Protein AF-A0A0A0DI11-F1 (afdb_monomer)

Secondary structure (DSSP, 8-state):
---------PPPGGGSSHHHHHHHH------S-----SSHHHHHHHHHHHHTT----SHHHHHHHHHHHHHHHHHHHHHHHHHHHHHHHHHT-HHHHHHHHHHHHHHHHHHHHHHHHTTTTS-HHHHHHHHHHHHHHHHHHHHHHHHHHHHHHHHHSS--THHHHHH-HHHHHHHHHHHHHHHHHHHHHHHS--TTHHHHHHHHHHHHHHHHHHHHHHHHHHH-GGGSTTHHHHHHHHHHHHHHHHHHHHHHHHHHHHHHTHHHHHHHHHHHHHHHH----

Organism: NCBI:txid176090

Foldseek 3Di:
DDDDDDDDDDDDDPVPVVVVVCVVDDDDDDDDDDDDPDDPVVLVVQLVVVVVPDPDDPDVVVVLVVLVVVLVVLVVVLVVLLVVLVVCVVVVVLPVNLVSLVVSLVSLVVSLVSLVVCVVPGDVVSSVVSVVVSVVSNVVSVVSNVVSVVVVCVVVLPPVVVQCCVQPVVCPVLVVLLVVLLVLLLVLLVPDPDPCSVVSNVVSVVLVVVLSVLVVVLSVCSVPVPVDPPSVVSNVVSVVVSNVSSVVSVVSSVVSVVVVCPVVVVVVVVVVVVVVPDPDD

Mean predicted aligned error: 18.96 Å

Solvent-accessible surface area (backbone atoms only — not comparable to full-atom values): 16567 Å² total; per-residue (Å²): 141,88,88,81,86,88,83,88,86,86,81,77,83,76,74,69,57,66,61,58,59,51,75,72,70,68,77,84,88,82,76,100,77,85,88,81,95,82,65,68,77,56,52,64,51,52,56,56,59,57,58,77,74,62,86,76,72,78,67,78,47,50,62,50,50,53,51,51,54,48,51,51,50,52,50,58,50,48,52,56,50,51,57,51,40,54,47,24,61,74,72,66,37,63,67,68,25,51,60,50,48,69,58,44,56,60,50,47,51,50,52,50,53,53,47,58,74,35,52,90,78,46,57,69,71,56,49,52,50,52,54,51,50,44,54,52,52,51,52,54,49,53,54,49,51,50,49,53,49,49,53,49,47,54,60,68,67,41,61,64,68,74,52,44,63,69,68,39,55,90,45,46,64,55,57,51,48,41,53,53,46,51,54,50,41,54,50,49,48,71,69,46,90,64,93,52,41,71,58,54,50,52,53,53,50,54,53,50,54,56,49,48,55,43,52,53,52,39,52,56,40,60,76,43,44,87,83,42,85,63,36,68,62,52,42,54,51,38,51,52,51,52,56,48,48,39,55,51,45,56,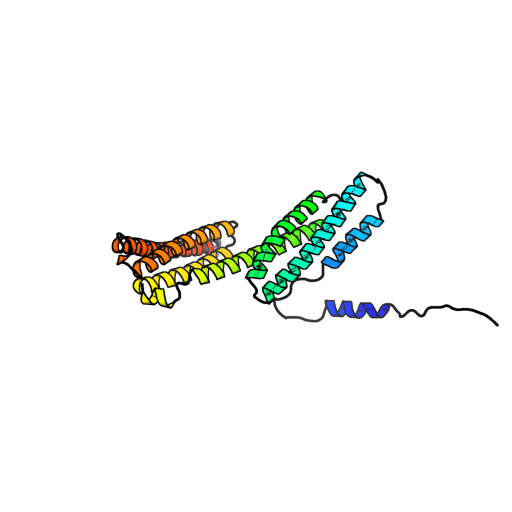49,50,44,48,51,53,53,54,61,69,43,50,63,55,57,51,48,52,52,51,54,55,47,54,60,67,72,54,71,84,127

Structure (mmCIF, N/CA/C/O backbone):
data_AF-A0A0A0DI11-F1
#
_entry.id   AF-A0A0A0DI11-F1
#
loop_
_atom_site.group_PDB
_atom_site.id
_atom_site.type_symbol
_atom_site.label_atom_id
_atom_site.label_alt_id
_atom_site.label_comp_id
_atom_site.label_asym_id
_atom_site.label_entity_id
_atom_site.label_seq_id
_atom_site.pdbx_PDB_ins_code
_atom_site.Cartn_x
_atom_site.Cartn_y
_atom_site.Cartn_z
_atom_site.occupancy
_atom_site.B_iso_or_equiv
_atom_site.auth_seq_id
_atom_site.auth_comp_id
_atom_site.auth_asym_id
_atom_site.auth_atom_id
_atom_site.pdbx_PDB_model_num
ATOM 1 N N . MET A 1 1 ? 28.365 -42.606 -68.652 1.00 36.22 1 MET A N 1
ATOM 2 C CA . MET A 1 1 ? 28.450 -41.158 -68.950 1.00 36.22 1 MET A CA 1
ATOM 3 C C . MET A 1 1 ? 28.094 -40.392 -67.685 1.00 36.22 1 MET A C 1
ATOM 5 O O . MET A 1 1 ? 27.115 -40.744 -67.050 1.00 36.22 1 MET A O 1
ATOM 9 N N . SER A 1 2 ? 28.928 -39.430 -67.293 1.00 41.41 2 SER A N 1
ATOM 10 C CA . SER A 1 2 ? 28.811 -38.607 -66.078 1.00 41.41 2 SER A CA 1
ATOM 11 C C . SER A 1 2 ? 28.376 -37.182 -66.453 1.00 41.41 2 SER A C 1
ATOM 13 O O . SER A 1 2 ? 28.843 -36.709 -67.493 1.00 41.41 2 SER A O 1
ATOM 15 N N . ARG A 1 3 ? 27.510 -36.541 -65.641 1.00 35.31 3 ARG A N 1
ATOM 16 C CA . ARG A 1 3 ? 27.150 -35.091 -65.542 1.00 35.31 3 ARG A CA 1
ATOM 17 C C . ARG A 1 3 ? 25.741 -34.968 -64.933 1.00 35.31 3 ARG A C 1
ATOM 19 O O . ARG A 1 3 ? 24.881 -35.718 -65.363 1.00 35.31 3 ARG A O 1
ATOM 26 N N . ARG A 1 4 ? 25.361 -34.034 -64.058 1.00 34.06 4 ARG A N 1
ATOM 27 C CA . ARG A 1 4 ? 25.966 -33.066 -63.114 1.00 34.06 4 ARG A CA 1
ATOM 28 C C . ARG A 1 4 ? 24.749 -32.576 -62.290 1.00 34.06 4 ARG A C 1
ATOM 30 O O . ARG A 1 4 ? 23.673 -32.464 -62.868 1.00 34.06 4 ARG A O 1
ATOM 37 N N . ASN A 1 5 ? 24.911 -32.316 -60.997 1.00 39.69 5 ASN A N 1
ATOM 38 C CA . ASN A 1 5 ? 23.875 -31.735 -60.131 1.00 39.69 5 ASN A CA 1
ATOM 39 C C . ASN A 1 5 ? 23.692 -30.216 -60.356 1.00 39.69 5 ASN A C 1
ATOM 41 O O . ASN A 1 5 ? 24.550 -29.600 -60.992 1.00 39.69 5 ASN A O 1
ATOM 45 N N . ASP A 1 6 ? 22.627 -29.696 -59.724 1.00 37.03 6 ASP A N 1
ATOM 46 C CA . ASP A 1 6 ? 22.126 -28.315 -59.554 1.00 37.03 6 ASP A CA 1
ATOM 47 C C . ASP A 1 6 ? 21.179 -27.780 -60.640 1.00 37.03 6 ASP A C 1
ATOM 49 O O . ASP A 1 6 ? 21.563 -27.621 -61.793 1.00 37.03 6 ASP A O 1
ATOM 53 N N . ASP A 1 7 ? 19.927 -27.469 -60.271 1.00 35.25 7 ASP A N 1
ATOM 54 C CA . ASP A 1 7 ? 19.612 -26.142 -59.721 1.00 35.25 7 ASP A CA 1
ATOM 55 C C . ASP A 1 7 ? 18.197 -26.052 -59.092 1.00 35.25 7 ASP A C 1
ATOM 57 O O . ASP A 1 7 ? 17.281 -26.817 -59.395 1.00 35.25 7 ASP A O 1
ATOM 61 N N . SER A 1 8 ? 18.103 -25.090 -58.181 1.00 39.78 8 SER A N 1
ATOM 62 C CA . SER A 1 8 ? 16.991 -24.491 -57.436 1.00 39.78 8 SER A CA 1
ATOM 63 C C . SER A 1 8 ? 15.584 -24.448 -58.065 1.00 39.78 8 SER A C 1
ATOM 65 O O . SER A 1 8 ? 15.402 -24.201 -59.253 1.00 39.78 8 SER A O 1
ATOM 67 N N . ASN A 1 9 ? 14.551 -24.533 -57.209 1.00 37.81 9 ASN A N 1
ATOM 68 C CA . ASN A 1 9 ? 13.241 -23.958 -57.524 1.00 37.81 9 ASN A CA 1
ATOM 69 C C . ASN A 1 9 ? 12.701 -23.135 -56.343 1.00 37.81 9 ASN A C 1
ATOM 71 O O . ASN A 1 9 ? 12.373 -23.659 -55.278 1.00 37.81 9 ASN A O 1
ATOM 75 N N . GLN A 1 10 ? 12.688 -21.822 -56.562 1.00 41.91 10 GLN A N 1
ATOM 76 C CA . GLN A 1 10 ? 12.229 -20.758 -55.676 1.00 41.91 10 GLN A CA 1
ATOM 77 C C . GLN A 1 10 ? 10.696 -20.670 -55.706 1.00 41.91 10 GLN A C 1
ATOM 79 O O . GLN A 1 10 ? 10.084 -20.710 -56.771 1.00 41.91 10 GLN A O 1
ATOM 84 N N . GLN A 1 11 ? 10.074 -20.507 -54.539 1.00 41.59 11 GLN A N 1
ATOM 85 C CA . GLN A 1 11 ? 8.650 -20.180 -54.410 1.00 41.59 11 GLN A CA 1
ATOM 86 C C . GLN A 1 11 ? 8.478 -18.643 -54.365 1.00 41.59 11 GLN A C 1
ATOM 88 O O . GLN A 1 11 ? 9.340 -17.967 -53.803 1.00 41.59 11 GLN A O 1
ATOM 93 N N . PRO A 1 12 ? 7.420 -18.059 -54.966 1.00 39.84 12 PRO A N 1
ATOM 94 C CA . PRO A 1 12 ? 7.406 -16.643 -55.326 1.00 39.84 12 PRO A CA 1
ATOM 95 C C . PRO A 1 12 ? 6.881 -15.726 -54.199 1.00 39.84 12 PRO A C 1
ATOM 97 O O . PRO A 1 12 ? 5.796 -15.916 -53.655 1.00 39.84 12 PRO A O 1
ATOM 100 N N . GLU A 1 13 ? 7.654 -14.678 -53.909 1.00 45.34 13 GLU A N 1
ATOM 101 C CA . GLU A 1 13 ? 7.573 -13.726 -52.778 1.00 45.34 13 GLU A CA 1
ATOM 102 C C . GLU A 1 13 ? 6.318 -12.822 -52.693 1.00 45.34 13 GLU A C 1
ATOM 104 O O . GLU A 1 13 ? 6.215 -11.977 -51.804 1.00 45.34 13 GLU A O 1
ATOM 109 N N . TRP A 1 14 ? 5.323 -12.962 -53.571 1.00 41.50 14 TRP A N 1
ATOM 110 C CA . TRP A 1 14 ? 4.183 -12.027 -53.602 1.00 41.50 14 TRP A CA 1
ATOM 111 C C . TRP A 1 14 ? 2.990 -12.441 -52.719 1.00 41.50 14 TRP A C 1
ATOM 113 O O . TRP A 1 14 ? 2.087 -11.636 -52.500 1.00 41.50 14 TRP A O 1
ATOM 123 N N . PHE A 1 15 ? 3.003 -13.646 -52.136 1.00 32.75 15 PHE A N 1
ATOM 124 C CA . PHE A 1 15 ? 1.950 -14.121 -51.220 1.00 32.75 15 PHE A CA 1
ATOM 125 C C . PHE A 1 15 ? 2.093 -13.629 -49.761 1.00 32.75 15 PHE A C 1
ATOM 127 O O . PHE A 1 15 ? 1.177 -13.821 -48.964 1.00 32.75 15 PHE A O 1
ATOM 134 N N . SER A 1 16 ? 3.197 -12.961 -49.395 1.00 44.06 16 SER A N 1
ATOM 135 C CA . SER A 1 16 ? 3.461 -12.535 -48.003 1.00 44.06 16 SER A CA 1
ATOM 136 C C . SER A 1 16 ? 2.831 -11.181 -47.622 1.00 44.06 16 SER A C 1
ATOM 138 O O . SER A 1 16 ? 2.669 -10.864 -46.446 1.00 44.06 16 SER A O 1
ATOM 140 N N . TRP A 1 17 ? 2.406 -10.375 -48.600 1.00 38.94 17 TRP A N 1
ATOM 141 C CA . TRP A 1 17 ? 1.879 -9.026 -48.335 1.00 38.94 17 TRP A CA 1
ATOM 142 C C . TRP A 1 17 ? 0.373 -8.985 -48.038 1.00 38.94 17 TRP A C 1
ATOM 144 O O . TRP A 1 17 ? -0.094 -8.060 -47.372 1.00 38.94 17 TRP A O 1
ATOM 154 N N . PHE A 1 18 ? -0.392 -9.999 -48.458 1.00 35.59 18 PHE A N 1
ATOM 155 C CA . PHE A 1 18 ? -1.849 -10.023 -48.266 1.00 35.59 18 PHE A CA 1
ATOM 156 C C . PHE A 1 18 ? -2.278 -10.201 -46.795 1.00 35.59 18 PHE A C 1
ATOM 158 O O . PHE A 1 18 ? -3.351 -9.735 -46.419 1.00 35.59 18 PHE A O 1
ATOM 165 N N . TRP A 1 19 ? -1.427 -10.772 -45.931 1.00 38.78 19 TRP A N 1
ATOM 166 C CA . TRP A 1 19 ? -1.698 -10.865 -44.486 1.00 38.78 19 TRP A CA 1
ATOM 167 C C . TRP A 1 19 ? -1.408 -9.569 -43.717 1.00 38.78 19 TRP A C 1
ATOM 169 O O . TRP A 1 19 ? -2.018 -9.324 -42.677 1.00 38.78 19 TRP A O 1
ATOM 179 N N . ILE A 1 20 ? -0.535 -8.703 -44.241 1.00 45.12 20 ILE A N 1
ATOM 180 C CA . ILE A 1 20 ? -0.184 -7.428 -43.596 1.00 45.12 20 ILE A CA 1
ATOM 181 C C . ILE A 1 20 ? -1.335 -6.421 -43.734 1.00 45.12 20 ILE A C 1
ATOM 183 O O . ILE A 1 20 ? -1.598 -5.659 -42.811 1.00 45.12 20 ILE A O 1
ATOM 187 N N . LEU A 1 21 ? -2.088 -6.464 -44.839 1.00 35.44 21 LEU A N 1
ATOM 188 C CA . LEU A 1 21 ? -3.245 -5.585 -45.049 1.00 35.44 21 LEU A CA 1
ATOM 189 C C . LEU A 1 21 ? -4.494 -6.025 -44.262 1.00 35.44 21 LEU A C 1
ATOM 191 O O . LEU A 1 21 ? -5.279 -5.173 -43.851 1.00 35.44 21 LEU A O 1
ATOM 195 N N . ILE A 1 22 ? -4.640 -7.322 -43.960 1.00 41.38 22 ILE A N 1
ATOM 196 C CA . ILE A 1 22 ? -5.714 -7.832 -43.085 1.00 41.38 22 ILE A CA 1
ATOM 197 C C . ILE A 1 22 ? -5.457 -7.465 -41.613 1.00 41.38 22 ILE A C 1
ATOM 199 O O . ILE A 1 22 ? -6.404 -7.164 -40.889 1.00 41.38 22 ILE A O 1
ATOM 203 N N . PHE A 1 23 ? -4.193 -7.373 -41.181 1.00 43.03 23 PHE A N 1
ATOM 204 C CA . PHE A 1 23 ? -3.849 -6.929 -39.821 1.00 43.03 23 PHE A CA 1
ATOM 205 C C . PHE A 1 23 ? -4.014 -5.410 -39.606 1.00 43.03 23 PHE A C 1
ATOM 207 O O . PHE A 1 23 ? -3.991 -4.943 -38.471 1.00 43.03 23 PHE A O 1
ATOM 214 N N . VAL A 1 24 ? -4.195 -4.635 -40.684 1.00 44.28 24 VAL A N 1
ATOM 215 C CA . VAL A 1 24 ? -4.330 -3.168 -40.632 1.00 44.28 24 VAL A CA 1
ATOM 216 C C . VAL A 1 24 ? -5.795 -2.699 -40.690 1.00 44.28 24 VAL A C 1
ATOM 218 O O . VAL A 1 24 ? -6.054 -1.555 -40.330 1.00 44.28 24 VAL A O 1
ATOM 221 N N . PHE A 1 25 ? -6.775 -3.543 -41.059 1.00 38.88 25 PHE A N 1
ATOM 222 C CA . PHE A 1 25 ? -8.178 -3.090 -41.198 1.00 38.88 25 PHE A CA 1
ATOM 223 C C . PHE A 1 25 ? -9.293 -4.052 -40.721 1.00 38.88 25 PHE A C 1
ATOM 225 O O . PHE A 1 25 ? -10.471 -3.777 -40.946 1.00 38.88 25 PHE A O 1
ATOM 232 N N . GLY A 1 26 ? -8.978 -5.155 -40.034 1.00 29.28 26 GLY A N 1
ATOM 233 C CA . GLY A 1 26 ? -9.984 -6.083 -39.494 1.00 29.28 26 GLY A CA 1
ATOM 234 C C . GLY A 1 26 ? -10.394 -5.804 -38.042 1.00 29.28 26 GLY A C 1
ATOM 235 O O . GLY A 1 26 ? -9.766 -6.346 -37.144 1.00 29.28 26 GLY A O 1
ATOM 236 N N . SER A 1 27 ? -11.477 -5.032 -37.849 1.00 37.97 27 SER A N 1
ATOM 237 C CA . SER A 1 27 ? -12.382 -4.963 -36.667 1.00 37.97 27 SER A CA 1
ATOM 238 C C . SER A 1 27 ? -11.749 -4.692 -35.283 1.00 37.97 27 SER A C 1
ATOM 240 O O . SER A 1 27 ? -10.951 -5.466 -34.782 1.00 37.97 27 SER A O 1
ATOM 242 N N . GLY A 1 28 ? -12.081 -3.630 -34.547 1.00 39.06 28 GLY A N 1
ATOM 243 C CA . GLY A 1 28 ? -13.443 -3.190 -34.244 1.00 39.06 28 GLY A CA 1
ATOM 244 C C . GLY A 1 28 ? -13.942 -3.863 -32.958 1.00 39.06 28 GLY A C 1
ATOM 245 O O . GLY A 1 28 ? -14.578 -4.902 -33.035 1.00 39.06 28 GLY A O 1
ATOM 246 N N . ILE A 1 29 ? -13.661 -3.229 -31.810 1.00 45.56 29 ILE A N 1
ATOM 247 C CA . ILE A 1 29 ? -14.275 -3.442 -30.480 1.00 45.56 29 ILE A CA 1
ATOM 248 C C . ILE A 1 29 ? -14.053 -4.830 -29.841 1.00 45.56 29 ILE A C 1
ATOM 250 O O . ILE A 1 29 ? -14.925 -5.679 -29.946 1.00 45.56 29 ILE A O 1
ATOM 254 N N . VAL A 1 30 ? -12.966 -4.996 -29.064 1.00 32.06 30 VAL A N 1
ATOM 255 C CA . VAL A 1 30 ? -12.951 -5.710 -27.760 1.00 32.06 30 VAL A CA 1
ATOM 256 C C . VAL A 1 30 ? -11.823 -5.147 -26.863 1.00 32.06 30 VAL A C 1
ATOM 258 O O . VAL A 1 30 ? -10.641 -5.333 -27.124 1.00 32.06 30 VAL A O 1
ATOM 261 N N . ALA A 1 31 ? -12.244 -4.407 -25.836 1.00 30.6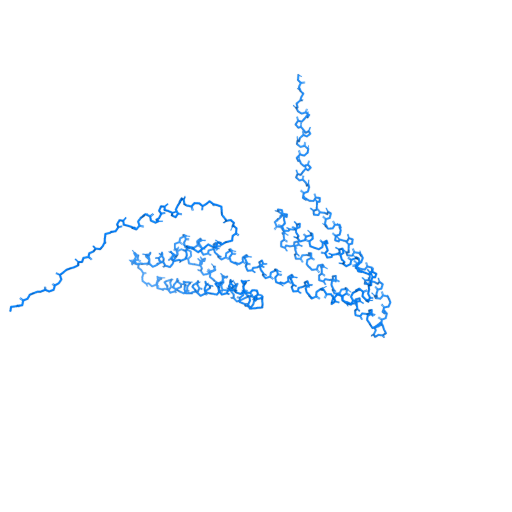7 31 ALA A N 1
ATOM 262 C CA . ALA A 1 31 ? -11.755 -4.322 -24.453 1.00 30.67 31 ALA A CA 1
ATOM 263 C C . ALA A 1 31 ? -10.267 -4.590 -24.071 1.00 30.67 31 ALA A C 1
ATOM 265 O O . ALA A 1 31 ? -9.793 -5.720 -24.034 1.00 30.67 31 ALA A O 1
ATOM 266 N N . SER A 1 32 ? -9.597 -3.517 -23.625 1.00 41.25 32 SER A N 1
ATOM 267 C CA . SER A 1 32 ? -8.968 -3.320 -22.291 1.00 41.25 32 SER A CA 1
ATOM 268 C C . SER A 1 32 ? -7.972 -4.308 -21.653 1.00 41.25 32 SER A C 1
ATOM 270 O O . SER A 1 32 ? -7.503 -4.005 -20.561 1.00 41.25 32 SER A O 1
ATOM 272 N N . TYR A 1 33 ? -7.565 -5.418 -22.260 1.00 41.41 33 TYR A N 1
ATOM 273 C CA . TYR A 1 33 ? -6.574 -6.309 -21.636 1.00 41.41 33 TYR A CA 1
ATOM 274 C C . TYR A 1 33 ? -5.648 -6.907 -22.686 1.00 41.41 33 TYR A C 1
ATOM 276 O O . TYR A 1 33 ? -6.068 -7.843 -23.351 1.00 41.41 33 TYR A O 1
ATOM 284 N N . LEU A 1 34 ? -4.422 -6.363 -22.815 1.00 35.00 34 LEU A N 1
ATOM 285 C CA . LEU A 1 34 ? -3.187 -6.955 -23.388 1.00 35.00 34 LEU A CA 1
ATOM 286 C C . LEU A 1 34 ? -2.327 -5.881 -24.101 1.00 35.00 34 LEU A C 1
ATOM 288 O O . LEU A 1 34 ? -2.296 -5.781 -25.326 1.00 35.00 34 LEU A O 1
ATOM 292 N N . LEU A 1 35 ? -1.585 -5.080 -23.333 1.00 41.75 35 LEU A N 1
ATOM 293 C CA . LEU A 1 35 ? -0.381 -4.378 -23.817 1.00 41.75 35 LEU A CA 1
ATOM 294 C C . LEU A 1 35 ? 0.836 -5.340 -23.744 1.00 41.75 35 LEU A C 1
ATOM 296 O O . LEU A 1 35 ? 0.790 -6.318 -23.004 1.00 41.75 35 LEU A O 1
ATOM 300 N N . PRO A 1 36 ? 1.992 -5.063 -24.381 1.00 41.94 36 PRO A N 1
ATOM 301 C CA . PRO A 1 36 ? 2.239 -4.892 -25.811 1.00 41.94 36 PRO A CA 1
ATOM 302 C C . PRO A 1 36 ? 3.479 -5.723 -26.230 1.00 41.94 36 PRO A C 1
ATOM 304 O O . PRO A 1 36 ? 4.629 -5.313 -26.040 1.00 41.94 36 PRO A O 1
ATOM 307 N N . ILE A 1 37 ? 3.285 -6.896 -26.835 1.00 41.69 37 ILE A N 1
ATOM 308 C CA . ILE A 1 37 ? 4.395 -7.716 -27.348 1.00 41.69 37 ILE A CA 1
ATOM 309 C C . ILE A 1 37 ? 4.588 -7.419 -28.836 1.00 41.69 37 ILE A C 1
ATOM 311 O O . ILE A 1 37 ? 3.969 -8.055 -29.679 1.00 41.69 37 ILE A O 1
ATOM 315 N N . ALA A 1 38 ? 5.464 -6.465 -29.168 1.00 41.88 38 ALA A N 1
ATOM 316 C CA . ALA A 1 38 ? 6.033 -6.368 -30.524 1.00 41.88 38 ALA A CA 1
ATOM 317 C C . ALA A 1 38 ? 7.340 -5.557 -30.649 1.00 41.88 38 ALA A C 1
ATOM 319 O O . ALA A 1 38 ? 7.811 -5.346 -31.763 1.00 41.88 38 ALA A O 1
ATOM 320 N N . ILE A 1 39 ? 7.957 -5.066 -29.564 1.00 44.28 39 ILE A N 1
ATOM 321 C CA . ILE A 1 39 ? 9.059 -4.087 -29.708 1.00 44.28 39 ILE A CA 1
ATOM 322 C C . ILE A 1 39 ? 10.460 -4.705 -29.510 1.00 44.28 39 ILE A C 1
ATOM 324 O O . ILE A 1 39 ? 11.428 -4.219 -30.098 1.00 44.28 39 ILE A O 1
ATOM 328 N N . LEU A 1 40 ? 10.615 -5.816 -28.782 1.00 43.59 40 LEU A N 1
ATOM 329 C CA . LEU A 1 40 ? 11.938 -6.239 -28.280 1.00 43.59 40 LEU A CA 1
ATOM 330 C C . LEU A 1 40 ? 12.791 -7.092 -29.234 1.00 43.59 40 LEU A C 1
ATOM 332 O O . LEU A 1 40 ? 14.016 -7.001 -29.183 1.00 43.59 40 LEU A O 1
ATOM 336 N N . GLY A 1 41 ? 12.197 -7.805 -30.196 1.00 42.59 41 GLY A N 1
ATOM 337 C CA . GLY A 1 41 ? 12.978 -8.456 -31.262 1.00 42.59 41 GLY A CA 1
ATOM 338 C C . GLY A 1 41 ? 13.774 -7.450 -32.112 1.00 42.59 41 GLY A C 1
ATOM 339 O O . GLY A 1 41 ? 14.870 -7.743 -32.588 1.00 42.59 41 GLY A O 1
ATOM 340 N N . THR A 1 42 ? 13.270 -6.216 -32.236 1.00 45.44 42 THR A N 1
ATOM 341 C CA . THR A 1 42 ? 13.904 -5.165 -33.051 1.00 45.44 42 THR A CA 1
ATOM 342 C C . THR A 1 42 ? 15.095 -4.486 -32.365 1.00 45.44 42 THR A C 1
ATOM 344 O O . THR A 1 42 ? 15.963 -3.944 -33.049 1.00 45.44 42 THR A O 1
ATOM 347 N N . ILE A 1 43 ? 15.191 -4.542 -31.031 1.00 47.44 43 ILE A N 1
ATOM 348 C CA . ILE A 1 43 ? 16.257 -3.865 -30.275 1.00 47.44 43 ILE A CA 1
ATOM 349 C C . ILE A 1 43 ? 17.579 -4.636 -30.383 1.00 47.44 43 ILE A C 1
ATOM 351 O O . ILE A 1 43 ? 18.610 -4.043 -30.700 1.00 47.44 43 ILE A O 1
ATOM 355 N N . GLY A 1 44 ? 17.544 -5.964 -30.222 1.00 48.97 44 GLY A N 1
ATOM 356 C CA . GLY A 1 44 ? 18.728 -6.816 -30.385 1.00 48.97 44 GLY A CA 1
ATOM 357 C C . GLY A 1 44 ? 19.292 -6.798 -31.813 1.00 48.97 44 GLY A C 1
ATOM 358 O O . GLY A 1 44 ? 20.507 -6.736 -32.000 1.00 48.97 44 GLY A O 1
ATOM 359 N N . TYR A 1 45 ? 18.417 -6.768 -32.824 1.00 54.50 45 TYR A N 1
ATOM 360 C CA . TYR A 1 45 ? 18.820 -6.680 -34.233 1.00 54.50 45 TYR A CA 1
ATOM 361 C C . TYR A 1 45 ? 19.391 -5.298 -34.607 1.00 54.50 45 TYR A C 1
ATOM 363 O O . TYR A 1 45 ? 20.360 -5.210 -35.365 1.00 54.50 45 TYR A O 1
ATOM 371 N N . GLY A 1 46 ? 18.845 -4.213 -34.041 1.00 54.84 46 GLY A N 1
ATOM 372 C CA . GLY A 1 46 ? 19.338 -2.849 -34.269 1.00 54.84 46 GLY A CA 1
ATOM 373 C C . GLY A 1 46 ? 20.779 -2.636 -33.793 1.00 54.84 46 GLY A C 1
ATOM 374 O O . GLY A 1 46 ? 21.574 -2.010 -34.496 1.00 54.84 46 GLY A O 1
ATOM 375 N N . ILE A 1 47 ? 21.141 -3.222 -32.647 1.00 56.00 47 ILE A N 1
ATOM 376 C CA . ILE A 1 47 ? 22.508 -3.174 -32.100 1.00 56.00 47 ILE A CA 1
ATOM 377 C C . ILE A 1 47 ? 23.477 -3.977 -32.989 1.00 56.00 47 ILE A C 1
ATOM 379 O O . ILE A 1 47 ? 24.554 -3.485 -33.330 1.00 56.00 47 ILE A O 1
ATOM 383 N N . TYR A 1 48 ? 23.069 -5.168 -33.448 1.00 57.25 48 TYR A N 1
ATOM 384 C CA . TYR A 1 48 ? 23.879 -6.021 -34.329 1.00 57.25 48 TYR A CA 1
ATOM 385 C C . TYR A 1 48 ? 24.197 -5.357 -35.682 1.00 57.25 48 TYR A C 1
ATOM 387 O O . TYR A 1 48 ? 25.348 -5.351 -36.127 1.00 57.25 48 TYR A O 1
ATOM 395 N N . ARG A 1 49 ? 23.196 -4.745 -36.332 1.00 56.91 49 ARG A N 1
ATOM 396 C CA . ARG A 1 49 ? 23.362 -4.131 -37.662 1.00 56.91 49 ARG A CA 1
ATOM 397 C C . ARG A 1 49 ? 24.232 -2.871 -37.636 1.00 56.91 49 ARG A C 1
ATOM 399 O O . ARG A 1 49 ? 25.003 -2.654 -38.567 1.00 56.91 49 ARG A O 1
ATOM 406 N N . TYR A 1 50 ? 24.126 -2.053 -36.589 1.00 56.16 50 TYR A N 1
ATOM 407 C CA . TYR A 1 50 ? 24.897 -0.812 -36.466 1.00 56.16 50 TYR A CA 1
ATOM 408 C C . TYR A 1 50 ? 26.393 -1.080 -36.243 1.00 56.16 50 TYR A C 1
ATOM 410 O O . TYR A 1 50 ? 27.248 -0.411 -36.827 1.00 56.16 50 TYR A O 1
ATOM 418 N N . HIS A 1 51 ? 26.718 -2.108 -35.457 1.00 53.38 51 HIS A N 1
ATOM 419 C CA . HIS A 1 51 ? 28.101 -2.417 -35.109 1.00 53.38 51 HIS A CA 1
ATOM 420 C C . HIS A 1 51 ? 28.922 -2.940 -36.302 1.00 53.38 51 HIS A C 1
ATOM 422 O O . HIS A 1 51 ? 30.099 -2.609 -36.450 1.00 53.38 51 HIS A O 1
ATOM 428 N N . ASN A 1 52 ? 28.295 -3.684 -37.219 1.00 53.12 52 ASN A N 1
ATOM 429 C CA . ASN A 1 52 ? 28.989 -4.249 -38.380 1.00 53.12 52 ASN A CA 1
ATOM 430 C C . ASN A 1 52 ? 29.336 -3.205 -39.470 1.00 53.12 52 ASN A C 1
ATOM 432 O O . ASN A 1 52 ? 30.112 -3.504 -40.375 1.00 53.12 52 ASN A O 1
ATOM 436 N N . GLN A 1 53 ? 28.797 -1.979 -39.391 1.00 54.72 53 GLN A N 1
ATOM 437 C CA . GLN A 1 53 ? 29.014 -0.917 -40.387 1.00 54.72 53 GLN A CA 1
ATOM 438 C C . GLN A 1 53 ? 30.095 0.113 -40.008 1.00 54.72 53 GLN A C 1
ATOM 440 O O . GLN A 1 53 ? 30.507 0.890 -40.864 1.00 54.72 53 GLN A O 1
ATOM 445 N N . ARG A 1 54 ? 30.590 0.140 -38.760 1.00 50.81 54 ARG A N 1
ATOM 446 C CA . ARG A 1 54 ? 31.600 1.121 -38.302 1.00 50.81 54 ARG A CA 1
ATOM 447 C C . ARG A 1 54 ? 32.849 0.457 -37.714 1.00 50.81 54 ARG A C 1
ATOM 449 O O . ARG A 1 54 ? 33.185 0.656 -36.541 1.00 50.81 54 ARG A O 1
ATOM 456 N N . LYS A 1 55 ? 33.573 -0.282 -38.559 1.00 47.09 55 LYS A N 1
ATOM 457 C CA . LYS A 1 55 ? 34.981 -0.636 -38.315 1.00 47.09 55 LYS A CA 1
ATOM 458 C C . LYS A 1 55 ? 35.811 0.644 -38.402 1.00 47.09 55 LYS A C 1
ATOM 460 O O . LYS A 1 55 ? 35.988 1.122 -39.504 1.00 47.09 55 LYS A O 1
ATOM 465 N N . ASP A 1 56 ? 36.217 1.207 -37.259 1.00 47.97 56 ASP A N 1
ATOM 466 C CA . ASP A 1 56 ? 37.426 2.047 -37.131 1.00 47.97 56 ASP A CA 1
ATOM 467 C C . ASP A 1 56 ? 37.665 2.510 -35.682 1.00 47.97 56 ASP A C 1
ATOM 469 O O . ASP A 1 56 ? 36.753 3.030 -35.039 1.00 47.97 56 ASP A O 1
ATOM 473 N N . ARG A 1 57 ? 38.925 2.375 -35.233 1.00 49.53 57 ARG A N 1
ATOM 474 C CA . ARG A 1 57 ? 39.551 2.692 -33.920 1.00 49.53 57 ARG A CA 1
ATOM 475 C C . ARG A 1 57 ? 39.325 1.667 -32.797 1.00 49.53 57 ARG A C 1
ATOM 477 O O . ARG A 1 57 ? 38.233 1.544 -32.262 1.00 49.53 57 ARG A O 1
ATOM 484 N N . ILE A 1 58 ? 40.388 0.930 -32.458 1.00 49.94 58 ILE A N 1
ATOM 485 C CA . ILE A 1 58 ? 40.308 -0.448 -31.943 1.00 49.94 58 ILE A CA 1
ATOM 486 C C . ILE A 1 58 ? 40.450 -0.610 -30.415 1.00 49.94 58 ILE A C 1
ATOM 488 O O . ILE A 1 58 ? 39.987 -1.622 -29.913 1.00 49.94 58 ILE A O 1
ATOM 492 N N . GLU A 1 59 ? 40.924 0.355 -29.623 1.00 45.94 59 GLU A N 1
ATOM 493 C CA . GLU A 1 59 ? 41.091 0.109 -28.166 1.00 45.94 59 GLU A CA 1
ATOM 494 C C . GLU A 1 59 ? 39.961 0.686 -27.292 1.00 45.94 59 GLU A C 1
ATOM 496 O O . GLU A 1 59 ? 39.406 -0.023 -26.455 1.00 45.94 59 GLU A O 1
ATOM 501 N N . ALA A 1 60 ? 39.500 1.919 -27.545 1.00 46.62 60 ALA A N 1
ATOM 502 C CA . ALA A 1 60 ? 38.347 2.491 -26.829 1.00 46.62 60 ALA A CA 1
ATOM 503 C C . ALA A 1 60 ? 37.004 1.829 -27.215 1.00 46.62 60 ALA A C 1
ATOM 505 O O . ALA A 1 60 ? 36.056 1.821 -26.427 1.00 46.62 60 ALA A O 1
ATOM 506 N N . LYS A 1 61 ? 36.926 1.239 -28.420 1.00 50.88 61 LYS A N 1
ATOM 507 C CA . LYS A 1 61 ? 35.742 0.506 -28.891 1.00 50.88 61 LYS A CA 1
ATOM 508 C C . LYS A 1 61 ? 35.601 -0.881 -28.261 1.00 50.88 61 LYS A C 1
ATOM 510 O O . LYS A 1 61 ? 34.486 -1.329 -28.060 1.00 50.88 61 LYS A O 1
ATOM 515 N N . GLN A 1 62 ? 36.687 -1.575 -27.919 1.00 50.62 62 GLN A N 1
ATOM 516 C CA . GLN A 1 62 ? 36.576 -2.928 -27.351 1.00 50.62 62 GLN A CA 1
ATOM 517 C C . GLN A 1 62 ? 35.920 -2.933 -25.963 1.00 50.62 62 GLN A C 1
ATOM 519 O O . GLN A 1 62 ? 35.067 -3.779 -25.698 1.00 50.62 62 GLN A O 1
ATOM 524 N N . ASN A 1 63 ? 36.256 -1.959 -25.110 1.00 56.91 63 ASN A N 1
ATOM 525 C CA . ASN A 1 63 ? 35.662 -1.848 -23.774 1.00 56.91 63 ASN A CA 1
ATOM 526 C C . ASN A 1 63 ? 34.162 -1.489 -23.840 1.00 56.91 63 ASN A C 1
ATOM 528 O O . ASN A 1 63 ? 33.338 -2.079 -23.146 1.00 56.91 63 ASN A O 1
ATOM 532 N N . SER A 1 64 ? 33.783 -0.576 -24.738 1.00 57.69 64 SER A N 1
ATOM 533 C CA . SER A 1 64 ? 32.381 -0.211 -24.987 1.00 57.69 64 SER A CA 1
ATOM 534 C C . SER A 1 64 ? 31.567 -1.354 -25.598 1.00 57.69 64 SER A C 1
ATOM 536 O O . SER A 1 64 ? 30.457 -1.625 -25.146 1.00 57.69 64 SER A O 1
ATOM 538 N N . ILE A 1 65 ? 32.132 -2.102 -26.552 1.00 61.56 65 ILE A N 1
ATOM 539 C CA . ILE A 1 65 ? 31.504 -3.304 -27.128 1.00 61.56 65 ILE A CA 1
ATOM 540 C C . ILE A 1 65 ? 31.193 -4.339 -26.044 1.00 61.56 65 ILE A C 1
ATOM 542 O O . ILE A 1 65 ? 30.080 -4.865 -26.007 1.00 61.56 65 ILE A O 1
ATOM 546 N N . GLY A 1 66 ? 32.146 -4.602 -25.144 1.00 65.88 66 GLY A N 1
ATOM 547 C CA . GLY A 1 66 ? 31.941 -5.517 -24.020 1.00 65.88 66 GLY A CA 1
ATOM 548 C C . GLY A 1 66 ? 30.812 -5.059 -23.092 1.00 65.88 66 GLY A C 1
ATOM 549 O O . GLY A 1 66 ? 29.946 -5.855 -22.732 1.00 65.88 66 GLY A O 1
ATOM 550 N N . ARG A 1 67 ? 30.762 -3.760 -22.768 1.00 69.62 67 ARG A N 1
ATOM 551 C CA . ARG A 1 67 ? 29.701 -3.166 -21.936 1.00 69.62 67 ARG A CA 1
ATOM 552 C C . ARG A 1 67 ? 28.327 -3.192 -22.610 1.00 69.62 67 ARG A C 1
ATOM 554 O O . ARG A 1 67 ? 27.332 -3.411 -21.926 1.00 69.62 67 ARG A O 1
ATOM 561 N N . ILE A 1 68 ? 28.255 -3.017 -23.930 1.00 67.81 68 ILE A N 1
ATOM 562 C CA . ILE A 1 68 ? 27.001 -3.106 -24.697 1.00 67.81 68 ILE A CA 1
ATOM 563 C C . ILE A 1 68 ? 26.489 -4.550 -24.744 1.00 67.81 68 ILE A C 1
ATOM 565 O O . ILE A 1 68 ? 25.294 -4.776 -24.552 1.00 67.81 68 ILE A O 1
ATOM 569 N N . GLU A 1 69 ? 27.365 -5.533 -24.971 1.00 67.19 69 GLU A N 1
ATOM 570 C CA . GLU A 1 69 ? 26.956 -6.944 -24.963 1.00 67.19 69 GLU A CA 1
ATOM 571 C C . GLU A 1 69 ? 26.520 -7.383 -23.558 1.00 67.19 69 GLU A C 1
ATOM 573 O O . GLU A 1 69 ? 25.520 -8.088 -23.411 1.00 67.19 69 GLU A O 1
ATOM 578 N N . TYR A 1 70 ? 27.195 -6.884 -22.519 1.00 71.31 70 TYR A N 1
ATOM 579 C CA . TYR A 1 70 ? 26.776 -7.083 -21.134 1.00 71.31 70 TYR A CA 1
ATOM 580 C C . TYR A 1 70 ? 25.405 -6.450 -20.849 1.00 71.31 70 TYR A C 1
ATOM 582 O O . TYR A 1 70 ? 24.510 -7.136 -20.359 1.00 71.31 70 TYR A O 1
ATOM 590 N N . LEU A 1 71 ? 25.186 -5.188 -21.241 1.00 75.75 71 LEU A N 1
ATOM 591 C CA . LEU A 1 71 ? 23.890 -4.508 -21.112 1.00 75.75 71 LEU A CA 1
ATOM 592 C C . LEU A 1 71 ? 22.770 -5.292 -21.810 1.00 75.75 71 LEU A C 1
ATOM 594 O O . LEU A 1 71 ? 21.683 -5.454 -21.263 1.00 75.75 71 LEU A O 1
ATOM 598 N N . LYS A 1 72 ? 23.033 -5.814 -23.009 1.00 75.00 72 LYS A N 1
ATOM 599 C CA . LYS A 1 72 ? 22.085 -6.646 -23.758 1.00 75.00 72 LYS A CA 1
ATOM 600 C C . LYS A 1 72 ? 21.769 -7.955 -23.032 1.00 75.00 72 LYS A C 1
ATOM 602 O O . LYS A 1 72 ? 20.605 -8.355 -22.995 1.00 75.00 72 LYS A O 1
ATOM 607 N N . SER A 1 73 ? 22.777 -8.614 -22.463 1.00 73.31 73 SER A N 1
ATOM 608 C CA . SER A 1 73 ? 22.584 -9.819 -21.649 1.00 73.31 73 SER A CA 1
ATOM 609 C C . SER A 1 73 ? 21.721 -9.529 -20.419 1.00 73.31 73 SER A C 1
ATOM 611 O O . SER A 1 73 ? 20.767 -10.263 -20.155 1.00 73.31 73 SER A O 1
ATOM 613 N N . GLU A 1 74 ? 22.003 -8.432 -19.712 1.00 75.31 74 GLU A N 1
ATOM 614 C CA . GLU A 1 74 ? 21.244 -8.004 -18.534 1.00 75.31 74 GLU A CA 1
ATOM 615 C C . GLU A 1 74 ? 19.795 -7.656 -18.870 1.00 75.31 74 GLU A C 1
ATOM 617 O O . GLU A 1 74 ? 18.885 -8.124 -18.190 1.00 75.31 74 GLU A O 1
ATOM 622 N N . ILE A 1 75 ? 19.552 -6.939 -19.971 1.00 73.56 75 ILE A N 1
ATOM 623 C CA . ILE A 1 75 ? 18.193 -6.681 -20.472 1.00 73.56 75 ILE A CA 1
ATOM 624 C C . ILE A 1 75 ? 17.475 -7.999 -20.776 1.00 73.56 75 ILE A C 1
ATOM 626 O O . ILE A 1 75 ? 16.353 -8.207 -20.326 1.00 73.56 75 ILE A O 1
ATOM 630 N N . GLY A 1 76 ? 18.130 -8.933 -21.472 1.00 72.94 76 GLY A N 1
ATOM 631 C CA . GLY A 1 76 ? 17.524 -10.227 -21.790 1.00 72.94 76 GLY A CA 1
ATOM 632 C C . GLY A 1 76 ? 17.230 -11.089 -20.556 1.00 72.94 76 GLY A C 1
ATOM 633 O O . GLY A 1 76 ? 16.283 -11.877 -20.562 1.00 72.94 76 GLY A O 1
ATOM 634 N N . GLN A 1 77 ? 18.031 -10.972 -19.495 1.00 75.88 77 GLN A N 1
ATOM 635 C CA . GLN A 1 77 ? 17.767 -11.618 -18.209 1.00 75.88 77 GLN A CA 1
ATOM 636 C C . GLN A 1 77 ? 16.594 -10.962 -17.480 1.00 75.88 77 GLN A C 1
ATOM 638 O O . GLN A 1 77 ? 15.696 -11.677 -17.029 1.00 75.88 77 GLN A O 1
ATOM 643 N N . ALA A 1 78 ? 16.578 -9.630 -17.414 1.00 73.94 78 ALA A N 1
ATOM 644 C CA . ALA A 1 78 ? 15.483 -8.865 -16.835 1.00 73.94 78 ALA A CA 1
ATOM 645 C C . ALA A 1 78 ? 14.157 -9.182 -17.543 1.00 73.94 78 ALA A C 1
ATOM 647 O O . ALA A 1 78 ? 13.178 -9.473 -16.870 1.00 73.94 78 ALA A O 1
ATOM 648 N N . ASP A 1 79 ? 14.137 -9.276 -18.876 1.00 74.38 79 ASP A N 1
ATOM 649 C CA . ASP A 1 79 ? 12.939 -9.633 -19.650 1.00 74.38 79 ASP A CA 1
ATOM 650 C C . ASP A 1 79 ? 12.373 -11.006 -19.265 1.00 74.38 79 ASP A C 1
ATOM 652 O O . ASP A 1 79 ? 11.163 -11.177 -19.110 1.00 74.38 79 ASP A O 1
ATOM 656 N N . ARG A 1 80 ? 13.242 -12.008 -19.078 1.00 80.25 80 ARG A N 1
ATOM 657 C CA . ARG A 1 80 ? 12.803 -13.342 -18.636 1.00 80.25 80 ARG A CA 1
ATOM 658 C C . ARG A 1 80 ? 12.219 -13.303 -17.227 1.00 80.25 80 ARG A C 1
ATOM 660 O O . ARG A 1 80 ? 11.240 -13.998 -16.966 1.00 80.25 80 ARG A O 1
ATOM 667 N N . ARG A 1 81 ? 12.812 -12.505 -16.336 1.00 80.31 81 ARG A N 1
ATOM 668 C CA . ARG A 1 81 ? 12.322 -12.320 -14.965 1.00 80.31 81 ARG A CA 1
ATOM 669 C C . ARG A 1 81 ? 10.998 -11.562 -14.945 1.00 80.31 81 ARG A C 1
ATOM 671 O O . ARG A 1 81 ? 10.087 -12.021 -14.278 1.00 80.31 81 ARG A O 1
ATOM 678 N N . ILE A 1 82 ? 10.843 -10.507 -15.743 1.00 81.00 82 ILE A N 1
ATOM 679 C CA . ILE A 1 82 ? 9.580 -9.766 -15.897 1.00 81.00 82 ILE A CA 1
ATOM 680 C C . ILE A 1 82 ? 8.480 -10.691 -16.422 1.00 81.00 82 ILE A C 1
ATOM 682 O O . ILE A 1 82 ? 7.399 -10.744 -15.852 1.00 81.00 82 ILE A O 1
ATOM 686 N N . LYS A 1 83 ? 8.764 -11.520 -17.433 1.00 80.69 83 LYS A N 1
ATOM 687 C CA . LYS A 1 83 ? 7.787 -12.503 -17.928 1.00 80.69 83 LYS A CA 1
ATOM 688 C C . LYS A 1 83 ? 7.354 -13.503 -16.848 1.00 80.69 83 LYS A C 1
ATOM 690 O O . LYS A 1 83 ? 6.208 -13.940 -16.832 1.00 80.69 83 LYS A O 1
ATOM 695 N N . LYS A 1 84 ? 8.277 -13.889 -15.964 1.00 82.25 84 LYS A N 1
ATOM 696 C CA . LYS A 1 84 ? 7.982 -14.772 -14.830 1.00 82.25 84 LYS A CA 1
ATOM 697 C C . LYS A 1 84 ? 7.197 -14.044 -13.727 1.00 82.25 84 LYS A C 1
ATOM 699 O O . LYS A 1 84 ? 6.300 -14.624 -13.125 1.00 82.25 84 LYS A O 1
ATOM 704 N N . LEU A 1 85 ? 7.492 -12.768 -13.510 1.00 84.88 85 LEU A N 1
ATOM 705 C CA . LEU A 1 85 ? 6.740 -11.892 -12.619 1.00 84.88 85 LEU A CA 1
ATOM 706 C C . LEU A 1 85 ? 5.276 -11.763 -13.082 1.00 84.88 85 LEU A C 1
ATOM 708 O O . LEU A 1 85 ? 4.359 -11.945 -12.289 1.00 84.88 85 LEU A O 1
ATOM 712 N N . GLU A 1 86 ? 5.051 -11.575 -14.386 1.00 80.38 86 GLU A N 1
ATOM 713 C CA . GLU A 1 86 ? 3.710 -11.559 -14.989 1.00 80.38 86 GLU A CA 1
ATOM 714 C C . GLU A 1 86 ? 2.961 -12.891 -14.816 1.00 80.38 86 GLU A C 1
ATOM 716 O O . GLU A 1 86 ? 1.739 -12.886 -14.673 1.00 80.38 86 GLU A O 1
ATOM 721 N N . SER A 1 87 ? 3.653 -14.042 -14.839 1.00 79.69 87 SER A N 1
ATOM 722 C CA . SER A 1 87 ? 2.996 -15.323 -14.533 1.00 79.69 87 SER A CA 1
ATOM 723 C C . SER A 1 87 ? 2.558 -15.401 -13.075 1.00 79.69 87 SER A C 1
ATOM 725 O O . SER A 1 87 ? 1.412 -15.749 -12.833 1.00 79.69 87 SER A O 1
ATOM 727 N N . TYR A 1 88 ? 3.396 -14.977 -12.121 1.00 83.38 88 TYR A N 1
ATOM 728 C CA . TYR A 1 88 ? 3.003 -14.953 -10.708 1.00 83.38 88 TYR A CA 1
ATOM 729 C C . TYR A 1 88 ? 1.802 -14.042 -10.457 1.00 83.38 88 TYR A C 1
ATOM 731 O O . TYR A 1 88 ? 0.891 -14.411 -9.721 1.00 83.38 88 TYR A O 1
ATOM 739 N N . GLN A 1 89 ? 1.739 -12.903 -11.150 1.00 78.50 89 GLN A N 1
ATOM 740 C CA . GLN A 1 89 ? 0.583 -12.014 -11.091 1.00 78.50 89 GLN A CA 1
ATOM 741 C C . GLN A 1 89 ? -0.700 -12.678 -11.617 1.00 78.50 89 GLN A C 1
ATOM 743 O O . GLN A 1 89 ? -1.761 -12.523 -11.020 1.00 78.50 89 GLN A O 1
ATOM 748 N N . LYS A 1 90 ? -0.620 -13.423 -12.729 1.00 78.19 90 LYS A N 1
ATOM 749 C CA . LYS A 1 90 ? -1.771 -14.143 -13.309 1.00 78.19 90 LYS A CA 1
ATOM 750 C C . LYS A 1 90 ? -2.227 -15.316 -12.451 1.00 78.19 90 LYS A C 1
ATOM 752 O O . LYS A 1 90 ? -3.424 -15.570 -12.367 1.00 78.19 90 LYS A O 1
ATOM 757 N N . ASP A 1 91 ? -1.274 -16.005 -11.839 1.00 78.19 91 ASP A N 1
ATOM 758 C CA . ASP A 1 91 ? -1.518 -17.174 -11.000 1.00 78.19 91 ASP A CA 1
ATOM 759 C C . ASP A 1 91 ? -1.967 -16.778 -9.578 1.00 78.19 91 ASP A C 1
ATOM 761 O O . ASP A 1 91 ? -2.402 -17.633 -8.809 1.00 78.19 91 ASP A O 1
ATOM 765 N N . GLY A 1 92 ? -1.901 -15.483 -9.232 1.00 75.12 92 GLY A N 1
ATOM 766 C CA . GLY A 1 92 ? -2.274 -14.953 -7.917 1.00 75.12 92 GLY A CA 1
ATOM 767 C C . GLY A 1 92 ? -1.252 -15.246 -6.813 1.00 75.12 92 GLY A C 1
ATOM 768 O O . GLY A 1 92 ? -1.574 -15.125 -5.632 1.00 75.12 92 GLY A O 1
ATOM 769 N N . ASP A 1 93 ? -0.029 -15.637 -7.175 1.00 84.44 93 ASP A N 1
ATOM 770 C CA . ASP A 1 93 ? 1.051 -15.960 -6.240 1.00 84.44 93 ASP A CA 1
ATOM 771 C C . ASP A 1 93 ? 1.777 -14.679 -5.792 1.00 84.44 93 ASP A C 1
ATOM 773 O O . ASP A 1 93 ? 2.791 -14.268 -6.362 1.00 84.44 93 ASP A O 1
ATOM 777 N N . GLN A 1 94 ? 1.208 -14.018 -4.781 1.00 80.94 94 GLN A N 1
ATOM 778 C CA . GLN A 1 94 ? 1.678 -12.725 -4.272 1.00 80.94 94 GLN A CA 1
ATOM 779 C C . GLN A 1 94 ? 3.059 -12.799 -3.598 1.00 80.94 94 GLN A C 1
ATOM 781 O O . GLN A 1 94 ? 3.835 -11.852 -3.710 1.00 80.94 94 GLN A O 1
ATOM 786 N N . GLU A 1 95 ? 3.389 -13.915 -2.941 1.00 78.12 95 GLU A N 1
ATOM 787 C CA . GLU A 1 95 ? 4.676 -14.106 -2.254 1.00 78.12 95 GLU A CA 1
ATOM 788 C C . GLU A 1 95 ? 5.813 -14.246 -3.275 1.00 78.12 95 GLU A C 1
ATOM 790 O O . GLU A 1 95 ? 6.769 -13.464 -3.262 1.00 78.12 95 GLU A O 1
ATOM 795 N N . SER A 1 96 ? 5.658 -15.147 -4.254 1.00 83.88 96 SER A N 1
ATOM 796 C CA . SER A 1 96 ? 6.642 -15.296 -5.333 1.00 83.88 96 SER A CA 1
ATOM 797 C C . SER A 1 96 ? 6.749 -14.041 -6.204 1.00 83.88 96 SER A C 1
ATOM 799 O O . SER A 1 96 ? 7.828 -13.740 -6.730 1.00 83.88 96 SER A O 1
ATOM 801 N N . TYR A 1 97 ? 5.645 -13.303 -6.377 1.00 86.50 97 TYR A N 1
ATOM 802 C CA . TYR A 1 97 ? 5.649 -12.010 -7.059 1.00 86.50 97 TYR A CA 1
ATOM 803 C C . TYR A 1 97 ? 6.527 -10.999 -6.312 1.00 86.50 97 TYR A C 1
ATOM 805 O O . TYR A 1 97 ? 7.420 -10.408 -6.923 1.00 86.50 97 TYR A O 1
ATOM 813 N N . GLN A 1 98 ? 6.308 -10.824 -5.005 1.00 76.56 98 GLN A N 1
ATOM 814 C CA . GLN A 1 98 ? 7.026 -9.854 -4.178 1.00 76.56 98 GLN A CA 1
ATOM 815 C C . GLN A 1 98 ? 8.533 -10.140 -4.139 1.00 76.56 98 GLN A C 1
ATOM 817 O O . GLN A 1 98 ? 9.341 -9.244 -4.402 1.00 76.56 98 GLN A O 1
ATOM 822 N N . ASP A 1 99 ? 8.917 -11.394 -3.908 1.00 80.19 99 ASP A N 1
ATOM 823 C CA . ASP A 1 99 ? 10.322 -11.808 -3.869 1.00 80.19 99 ASP A CA 1
ATOM 824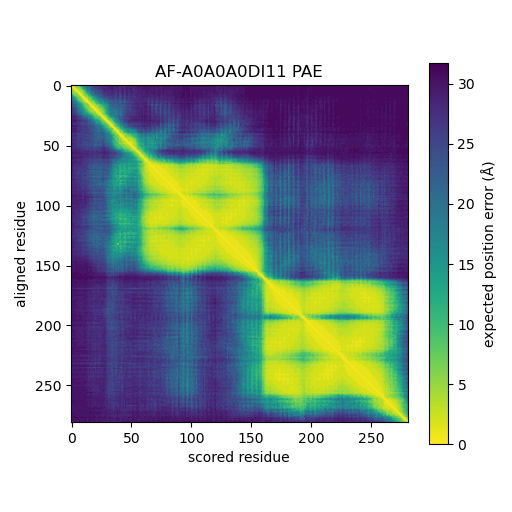 C C . ASP A 1 99 ? 11.049 -11.526 -5.186 1.00 80.19 99 ASP A C 1
ATOM 826 O O . ASP A 1 99 ? 12.194 -11.056 -5.207 1.00 80.19 99 ASP A O 1
ATOM 830 N N . LEU A 1 100 ? 10.389 -11.806 -6.313 1.00 82.75 100 LEU A N 1
ATOM 831 C CA . LEU A 1 100 ? 10.971 -11.585 -7.629 1.00 82.75 100 LEU A CA 1
ATOM 832 C C . LEU A 1 100 ? 10.996 -10.092 -7.996 1.00 82.75 100 LEU A C 1
ATOM 834 O O . LEU A 1 100 ? 11.979 -9.632 -8.582 1.00 82.75 100 LEU A O 1
ATOM 838 N N . ALA A 1 101 ? 9.973 -9.321 -7.621 1.00 79.94 101 ALA A N 1
ATOM 839 C CA . ALA A 1 101 ? 9.916 -7.873 -7.819 1.00 79.94 101 ALA A CA 1
ATOM 840 C C . ALA A 1 101 ? 11.101 -7.160 -7.151 1.00 79.94 101 ALA A C 1
ATOM 842 O O . ALA A 1 101 ? 11.813 -6.392 -7.808 1.00 79.94 101 ALA A O 1
ATOM 843 N N . LEU A 1 102 ? 11.381 -7.487 -5.885 1.00 78.62 102 LEU A N 1
ATOM 844 C CA . LEU A 1 102 ? 12.487 -6.907 -5.112 1.00 78.62 102 LEU A CA 1
ATOM 845 C C . LEU A 1 102 ? 13.867 -7.207 -5.719 1.00 78.62 102 LEU A C 1
ATOM 847 O O . LEU A 1 102 ? 14.808 -6.435 -5.538 1.00 78.62 102 LEU A O 1
ATOM 851 N N . GLN A 1 103 ? 13.998 -8.289 -6.491 1.00 79.69 103 GLN A N 1
ATOM 852 C CA . GLN A 1 103 ? 15.223 -8.611 -7.230 1.00 79.69 103 GLN A CA 1
ATOM 853 C C . GLN A 1 103 ? 15.318 -7.888 -8.581 1.00 79.69 103 GLN A C 1
ATOM 855 O O . GLN A 1 103 ? 16.420 -7.580 -9.044 1.00 79.69 103 GLN A O 1
ATOM 860 N N . ILE A 1 104 ? 14.183 -7.625 -9.237 1.00 80.81 104 ILE A N 1
ATOM 861 C CA . ILE A 1 104 ? 14.132 -6.962 -10.547 1.00 80.81 104 ILE A CA 1
ATOM 862 C C . ILE A 1 104 ? 14.392 -5.456 -10.416 1.00 80.81 104 ILE A C 1
ATOM 864 O O . ILE A 1 104 ? 15.125 -4.906 -11.238 1.00 80.81 104 ILE A O 1
ATOM 868 N N . LEU A 1 105 ? 13.855 -4.780 -9.395 1.00 78.06 105 LEU A N 1
ATOM 869 C CA . LEU A 1 105 ? 13.978 -3.320 -9.241 1.00 78.06 105 LEU A CA 1
ATOM 870 C C . LEU A 1 105 ? 15.444 -2.814 -9.226 1.00 78.06 105 LEU A C 1
ATOM 872 O O . LEU A 1 105 ? 15.771 -1.896 -9.995 1.00 78.06 105 LEU A O 1
ATOM 876 N N . PRO A 1 106 ? 16.381 -3.424 -8.465 1.00 73.44 106 PRO A N 1
ATOM 877 C CA . PRO A 1 106 ? 17.799 -3.064 -8.529 1.00 73.44 106 PRO A CA 1
ATOM 878 C C . PRO A 1 106 ? 18.421 -3.340 -9.904 1.00 73.44 106 PRO A C 1
ATOM 880 O O . PRO A 1 106 ? 19.248 -2.561 -10.382 1.00 73.44 106 PRO A O 1
ATOM 883 N N . GLN A 1 107 ? 18.002 -4.419 -10.573 1.00 77.31 107 GLN A N 1
ATOM 884 C CA . GLN A 1 107 ? 18.489 -4.777 -11.906 1.00 77.31 107 GLN A CA 1
ATOM 885 C C . GLN A 1 107 ? 18.035 -3.759 -12.964 1.00 77.31 107 GLN A C 1
ATOM 887 O O . GLN A 1 107 ? 18.839 -3.333 -13.793 1.00 77.31 107 GLN A O 1
ATOM 892 N N . LEU A 1 108 ? 16.782 -3.299 -12.910 1.00 77.38 108 LEU A N 1
ATOM 893 C CA . LEU A 1 108 ? 16.276 -2.236 -13.785 1.00 77.38 108 LEU A CA 1
ATOM 894 C C . LEU A 1 108 ? 17.021 -0.918 -13.557 1.00 77.38 108 LEU A C 1
ATOM 896 O O . LEU A 1 108 ? 17.382 -0.237 -14.517 1.00 77.38 108 LEU A O 1
ATOM 900 N N . THR A 1 109 ? 17.327 -0.591 -12.301 1.00 77.62 109 THR A N 1
ATOM 901 C CA . THR A 1 109 ? 18.140 0.585 -11.954 1.00 77.62 109 THR A CA 1
ATOM 902 C C . THR A 1 109 ? 19.551 0.479 -12.535 1.00 77.62 109 THR A C 1
ATOM 904 O O . THR A 1 109 ? 20.056 1.431 -13.136 1.00 77.62 109 THR A O 1
ATOM 907 N N . TYR A 1 110 ? 20.173 -0.696 -12.436 1.00 81.38 110 TYR A N 1
ATOM 908 C CA . TYR A 1 110 ? 21.481 -0.958 -13.030 1.00 81.38 110 TYR A CA 1
ATOM 909 C C . TYR A 1 110 ? 21.470 -0.801 -14.560 1.00 81.38 110 TYR A C 1
ATOM 911 O O . TYR A 1 110 ? 22.333 -0.120 -15.124 1.00 81.38 110 TYR A O 1
ATOM 919 N N . ILE A 1 111 ? 20.470 -1.375 -15.236 1.00 75.81 111 ILE A N 1
ATOM 920 C CA . ILE A 1 111 ? 20.292 -1.262 -16.691 1.00 75.81 111 ILE A CA 1
ATOM 921 C C . ILE A 1 111 ? 20.087 0.204 -17.090 1.00 75.81 111 ILE A C 1
ATOM 923 O O . ILE A 1 111 ? 20.709 0.662 -18.049 1.00 75.81 111 ILE A O 1
ATOM 927 N N . LYS A 1 112 ? 19.271 0.963 -16.345 1.00 82.50 112 LYS A N 1
ATOM 928 C CA . LYS A 1 112 ? 19.040 2.399 -16.577 1.00 82.50 112 LYS A CA 1
ATOM 929 C C . LYS A 1 112 ? 20.345 3.188 -16.529 1.00 82.50 112 LYS A C 1
ATOM 931 O O . LYS A 1 112 ? 20.622 3.963 -17.444 1.00 82.50 112 LYS A O 1
ATOM 936 N N . ASN A 1 113 ? 21.149 2.972 -15.489 1.00 78.81 113 ASN A N 1
ATOM 937 C CA . ASN A 1 113 ? 22.416 3.676 -15.293 1.00 78.81 113 ASN A CA 1
ATOM 938 C C . ASN A 1 113 ? 23.435 3.293 -16.370 1.00 78.81 113 ASN A C 1
ATOM 940 O O . ASN A 1 113 ? 24.041 4.161 -16.990 1.00 78.81 113 ASN A O 1
ATOM 944 N N . THR A 1 114 ? 23.532 2.005 -16.695 1.00 78.88 114 THR A N 1
ATOM 945 C CA . THR A 1 114 ? 24.430 1.522 -17.752 1.00 78.88 114 THR A CA 1
ATOM 946 C C . THR A 1 114 ? 24.015 2.052 -19.129 1.00 78.88 114 THR A C 1
ATOM 948 O O . THR A 1 114 ? 24.861 2.442 -19.929 1.00 78.88 114 THR A O 1
ATOM 951 N N . ALA A 1 115 ? 22.713 2.139 -19.416 1.00 76.75 115 ALA A N 1
ATOM 952 C CA . ALA A 1 115 ? 22.211 2.745 -20.647 1.00 76.75 115 ALA A CA 1
ATOM 953 C C . ALA A 1 115 ? 22.471 4.262 -20.709 1.00 76.75 115 ALA A C 1
ATOM 955 O O . ALA A 1 115 ? 22.713 4.785 -21.798 1.00 76.75 115 ALA A O 1
ATOM 956 N N . ASN A 1 116 ? 22.452 4.965 -19.569 1.00 84.69 116 ASN A N 1
ATOM 957 C CA . ASN A 1 116 ? 22.841 6.377 -19.479 1.00 84.69 116 ASN A CA 1
ATOM 958 C C . ASN A 1 116 ? 24.325 6.574 -19.795 1.00 84.69 116 ASN A C 1
ATOM 960 O O . ASN A 1 116 ? 24.660 7.439 -20.605 1.00 84.69 116 ASN A O 1
ATOM 964 N N . ASP A 1 117 ? 25.195 5.740 -19.227 1.00 82.12 117 ASP A N 1
ATOM 965 C CA . ASP A 1 117 ? 26.639 5.795 -19.476 1.00 82.12 117 ASP A CA 1
ATOM 966 C C . ASP A 1 117 ? 26.982 5.530 -20.946 1.00 82.12 117 ASP A C 1
ATOM 968 O O . ASP A 1 117 ? 27.907 6.123 -21.498 1.00 82.12 117 ASP A O 1
ATOM 972 N N . LEU A 1 118 ? 26.218 4.649 -21.596 1.00 79.25 118 LEU A N 1
ATOM 973 C CA . LEU A 1 118 ? 26.422 4.248 -22.988 1.00 79.25 118 LEU A CA 1
ATOM 974 C C . LEU A 1 118 ? 25.626 5.104 -23.985 1.00 79.25 118 LEU A C 1
ATOM 976 O O . LEU A 1 118 ? 25.578 4.772 -25.169 1.00 79.25 118 LEU A O 1
ATOM 980 N N . ARG A 1 119 ? 25.012 6.218 -23.561 1.00 77.25 119 ARG A N 1
ATOM 981 C CA . ARG A 1 119 ? 24.124 7.052 -24.398 1.00 77.25 119 ARG A CA 1
ATOM 982 C C . ARG A 1 119 ? 24.767 7.543 -25.702 1.00 77.25 119 ARG A C 1
ATOM 984 O O . ARG A 1 119 ? 24.058 7.736 -26.686 1.00 77.25 119 ARG A O 1
ATOM 991 N N . GLY A 1 120 ? 26.086 7.751 -25.714 1.00 74.19 120 GLY A N 1
ATOM 992 C CA . GLY A 1 120 ? 26.851 8.139 -26.909 1.00 74.19 120 GLY A CA 1
ATOM 993 C C . GLY A 1 120 ? 27.251 6.972 -27.823 1.00 74.19 120 GLY A C 1
ATOM 994 O O . GLY A 1 120 ? 27.725 7.194 -28.936 1.00 74.19 120 GLY A O 1
ATOM 995 N N . GLU A 1 121 ? 27.063 5.738 -27.364 1.00 74.12 121 GLU A N 1
ATOM 996 C CA . GLU A 1 121 ? 27.542 4.511 -28.006 1.00 74.12 121 GLU A CA 1
ATOM 997 C C . GLU A 1 121 ? 26.389 3.623 -28.502 1.00 74.12 121 GLU A C 1
ATOM 999 O O . GLU A 1 121 ? 26.555 2.877 -29.470 1.00 74.12 121 GLU A O 1
ATOM 1004 N N . ILE A 1 122 ? 25.200 3.747 -27.901 1.00 67.06 122 ILE A N 1
ATOM 1005 C CA . ILE A 1 122 ? 23.966 3.090 -28.347 1.00 67.06 122 ILE A CA 1
ATOM 1006 C C . ILE A 1 122 ? 23.083 4.045 -29.169 1.00 67.06 122 ILE A C 1
ATOM 1008 O O . ILE A 1 122 ? 23.074 5.253 -28.925 1.00 67.06 122 ILE A O 1
ATOM 1012 N N . PRO A 1 123 ? 22.287 3.541 -30.132 1.00 74.56 123 PRO A N 1
ATOM 1013 C CA . PRO A 1 123 ? 21.361 4.383 -30.882 1.00 74.56 123 PRO A CA 1
ATOM 1014 C C . PRO A 1 123 ? 20.363 5.098 -29.964 1.00 74.56 123 PRO A C 1
ATOM 1016 O O . PRO A 1 123 ? 19.785 4.482 -29.066 1.00 74.56 123 PRO A O 1
ATOM 1019 N N . ALA A 1 124 ? 20.080 6.372 -30.244 1.00 74.38 124 ALA A N 1
ATOM 1020 C CA . ALA A 1 124 ? 19.144 7.170 -29.448 1.00 74.38 124 ALA A CA 1
ATOM 1021 C C . ALA A 1 124 ? 17.755 6.515 -29.322 1.00 74.38 124 ALA A C 1
ATOM 1023 O O . ALA A 1 124 ? 17.141 6.561 -28.261 1.00 74.38 124 ALA A O 1
ATOM 1024 N N . SER A 1 125 ? 17.279 5.841 -30.374 1.00 67.94 125 SER A N 1
ATOM 1025 C CA . SER A 1 125 ? 16.016 5.092 -30.352 1.00 67.94 125 SER A CA 1
ATOM 1026 C C . SER A 1 125 ? 16.045 3.885 -29.407 1.00 67.94 125 SER A C 1
ATOM 1028 O O . SER A 1 125 ? 15.044 3.595 -28.757 1.00 67.94 125 SER A O 1
ATOM 1030 N N . VAL A 1 126 ? 17.182 3.194 -29.301 1.00 72.38 126 VAL A N 1
ATOM 1031 C CA . VAL A 1 126 ? 17.377 2.069 -28.375 1.00 72.38 126 VAL A CA 1
ATOM 1032 C C . VAL A 1 126 ? 17.412 2.578 -26.939 1.00 72.38 126 VAL A C 1
ATOM 1034 O O . VAL A 1 126 ? 16.684 2.061 -26.096 1.00 72.38 126 VAL A O 1
ATOM 1037 N N . TYR A 1 127 ? 18.174 3.642 -26.685 1.00 74.50 127 TYR A N 1
ATOM 1038 C CA . TYR A 1 127 ? 18.219 4.308 -25.385 1.00 74.50 127 TYR A CA 1
ATOM 1039 C C . TYR A 1 127 ? 16.820 4.728 -24.902 1.00 74.50 127 TYR A C 1
ATOM 1041 O O . TYR A 1 127 ? 16.417 4.371 -23.798 1.00 74.50 127 TYR A O 1
ATOM 1049 N N . GLN A 1 128 ? 16.045 5.422 -25.743 1.00 74.44 128 GLN A N 1
ATOM 1050 C CA . GLN A 1 128 ? 14.695 5.882 -25.385 1.00 74.44 128 GLN A CA 1
ATOM 1051 C C . GLN A 1 128 ? 13.744 4.722 -25.071 1.00 74.44 128 GLN A C 1
ATOM 1053 O O . GLN A 1 128 ? 12.955 4.798 -24.128 1.00 74.44 128 GLN A O 1
ATOM 1058 N N . ARG A 1 129 ? 13.841 3.617 -25.820 1.00 71.69 129 ARG A N 1
ATOM 1059 C CA . ARG A 1 129 ? 13.047 2.409 -25.560 1.00 71.69 129 ARG A CA 1
ATOM 1060 C C . ARG A 1 129 ? 13.401 1.766 -24.223 1.00 71.69 129 ARG A C 1
ATOM 1062 O O . ARG A 1 129 ? 12.488 1.394 -23.495 1.00 71.69 129 ARG A O 1
ATOM 1069 N N . ILE A 1 130 ? 14.691 1.679 -23.889 1.00 72.69 130 ILE A N 1
ATOM 1070 C CA . ILE A 1 130 ? 15.156 1.161 -22.593 1.00 72.69 130 ILE A CA 1
ATOM 1071 C C . ILE A 1 130 ? 14.600 2.023 -21.453 1.00 72.69 130 ILE A C 1
ATOM 1073 O O . ILE A 1 130 ? 13.980 1.489 -20.539 1.00 72.69 130 ILE A O 1
ATOM 1077 N N . GLN A 1 131 ? 14.741 3.349 -21.539 1.00 80.00 131 GLN A N 1
ATOM 1078 C CA . GLN A 1 131 ? 14.242 4.272 -20.510 1.00 80.00 131 GLN A CA 1
ATOM 1079 C C . GLN A 1 131 ? 12.725 4.169 -20.326 1.00 80.00 131 GLN A C 1
ATOM 1081 O O . GLN A 1 131 ? 12.244 4.075 -19.198 1.00 80.00 131 GLN A O 1
ATOM 1086 N N . THR A 1 132 ? 11.975 4.146 -21.432 1.00 77.06 132 THR A N 1
ATOM 1087 C CA . THR A 1 132 ? 10.509 4.042 -21.397 1.00 77.06 132 THR A CA 1
ATOM 1088 C C . THR A 1 132 ? 10.079 2.728 -20.759 1.00 77.06 132 THR A C 1
ATOM 1090 O O . THR A 1 132 ? 9.260 2.733 -19.847 1.00 77.06 132 THR A O 1
ATOM 1093 N N . LYS A 1 133 ? 10.669 1.604 -21.183 1.00 77.00 133 LYS A N 1
ATOM 1094 C CA . LYS A 1 133 ? 10.312 0.284 -20.657 1.00 77.00 133 LYS A CA 1
ATOM 1095 C C . LYS A 1 133 ? 10.646 0.154 -19.174 1.00 77.00 133 LYS A C 1
ATOM 1097 O O . LYS A 1 133 ? 9.811 -0.350 -18.436 1.00 77.00 133 LYS A O 1
ATOM 1102 N N . ILE A 1 134 ? 11.813 0.635 -18.738 1.00 76.88 134 ILE A N 1
ATOM 1103 C CA . ILE A 1 134 ? 12.185 0.638 -17.316 1.00 76.88 134 ILE A CA 1
ATOM 1104 C C . ILE A 1 134 ? 11.185 1.462 -16.513 1.00 76.88 134 ILE A C 1
ATOM 1106 O O . ILE A 1 134 ? 10.665 0.964 -15.526 1.00 76.88 134 ILE A O 1
ATOM 1110 N N . ARG A 1 135 ? 10.859 2.681 -16.961 1.00 79.81 135 ARG A N 1
ATOM 1111 C CA . ARG A 1 135 ? 9.878 3.529 -16.275 1.00 79.81 135 ARG A CA 1
ATOM 1112 C C . ARG A 1 135 ? 8.523 2.832 -16.139 1.00 79.81 135 ARG A C 1
ATOM 1114 O O . ARG A 1 135 ? 7.959 2.848 -15.054 1.00 79.81 135 ARG A O 1
ATOM 1121 N N . THR A 1 136 ? 8.013 2.243 -17.220 1.00 78.44 136 THR A N 1
ATOM 1122 C CA . THR A 1 136 ? 6.721 1.546 -17.210 1.00 78.44 136 THR A CA 1
ATOM 1123 C C . THR A 1 136 ? 6.742 0.338 -16.280 1.00 78.44 136 THR A C 1
ATOM 1125 O O . THR A 1 136 ? 5.888 0.238 -15.414 1.00 78.44 136 THR A O 1
ATOM 1128 N N . VAL A 1 137 ? 7.741 -0.540 -16.406 1.00 78.94 137 VAL A N 1
ATOM 1129 C CA . VAL A 1 137 ? 7.815 -1.769 -15.600 1.00 78.94 137 VAL A CA 1
ATOM 1130 C C . VAL A 1 137 ? 8.047 -1.459 -14.122 1.00 78.94 137 VAL A C 1
ATOM 1132 O O . VAL A 1 137 ? 7.454 -2.110 -13.275 1.00 78.94 137 VAL A O 1
ATOM 1135 N N . THR A 1 138 ? 8.880 -0.467 -13.794 1.00 75.44 138 THR A N 1
ATOM 1136 C CA . THR A 1 138 ? 9.067 -0.033 -12.402 1.00 75.44 138 THR A CA 1
ATOM 1137 C C . THR A 1 138 ? 7.754 0.473 -11.810 1.00 75.44 138 THR A C 1
ATOM 1139 O O . THR A 1 138 ? 7.374 0.002 -10.750 1.00 75.44 138 THR A O 1
ATOM 1142 N N . ALA A 1 139 ? 7.023 1.337 -12.523 1.00 77.38 139 ALA A N 1
ATOM 1143 C CA . ALA A 1 139 ? 5.733 1.835 -12.047 1.00 77.38 139 ALA A CA 1
ATOM 1144 C C . ALA A 1 139 ? 4.699 0.710 -11.853 1.00 77.38 139 ALA A C 1
ATOM 1146 O O . ALA A 1 139 ? 4.000 0.693 -10.847 1.00 77.38 139 ALA A O 1
ATOM 1147 N N . GLU A 1 140 ? 4.631 -0.252 -12.781 1.00 81.62 140 GLU A N 1
ATOM 1148 C CA . GLU A 1 140 ? 3.744 -1.419 -12.667 1.00 81.62 140 GLU A CA 1
ATOM 1149 C C . GLU A 1 140 ? 4.101 -2.302 -11.459 1.00 81.62 140 GLU A C 1
ATOM 1151 O O . GLU A 1 140 ? 3.208 -2.756 -10.747 1.00 81.62 140 GLU A O 1
ATOM 1156 N N . ILE A 1 141 ? 5.396 -2.542 -11.217 1.00 79.88 141 ILE A N 1
ATOM 1157 C CA . ILE A 1 141 ? 5.865 -3.312 -10.056 1.00 79.88 141 ILE A CA 1
ATOM 1158 C C . ILE A 1 141 ? 5.520 -2.584 -8.756 1.00 79.88 141 ILE A C 1
ATOM 1160 O O . ILE A 1 141 ? 4.982 -3.209 -7.844 1.00 79.88 141 ILE A O 1
ATOM 1164 N N . ASP A 1 142 ? 5.808 -1.285 -8.675 1.00 78.88 142 ASP A N 1
ATOM 1165 C CA . ASP A 1 142 ? 5.557 -0.485 -7.475 1.00 78.88 142 ASP A CA 1
ATOM 1166 C C . ASP A 1 142 ? 4.054 -0.451 -7.143 1.00 78.88 142 ASP A C 1
ATOM 1168 O O . ASP A 1 142 ? 3.674 -0.671 -5.994 1.00 78.88 142 ASP A O 1
ATOM 1172 N N . GLU A 1 143 ? 3.187 -0.287 -8.149 1.00 81.38 143 GLU A N 1
ATOM 1173 C CA . GLU A 1 143 ? 1.728 -0.321 -7.974 1.00 81.38 143 GLU A CA 1
ATOM 1174 C C . GLU A 1 143 ? 1.237 -1.680 -7.442 1.00 81.38 143 GLU A C 1
ATOM 1176 O O . GLU A 1 143 ? 0.390 -1.746 -6.550 1.00 81.38 143 GLU A O 1
ATOM 1181 N N . GLN A 1 144 ? 1.756 -2.788 -7.976 1.00 80.12 144 GLN A N 1
ATOM 1182 C CA . GLN A 1 144 ? 1.356 -4.127 -7.533 1.00 80.12 144 GLN A CA 1
ATOM 1183 C C . GLN A 1 144 ? 1.890 -4.460 -6.138 1.00 80.12 144 GLN A C 1
ATOM 1185 O O . GLN A 1 144 ? 1.169 -5.064 -5.346 1.00 80.12 144 GLN A O 1
ATOM 1190 N N . LEU A 1 145 ? 3.117 -4.049 -5.809 1.00 80.06 145 LEU A N 1
ATOM 1191 C CA . LEU A 1 145 ? 3.660 -4.203 -4.460 1.00 80.06 145 LEU A CA 1
ATOM 1192 C C . LEU A 1 145 ? 2.832 -3.424 -3.437 1.00 80.06 145 LEU A C 1
ATOM 1194 O O . LEU A 1 145 ? 2.507 -3.980 -2.391 1.00 80.06 145 LEU A O 1
ATOM 1198 N N . GLN A 1 146 ? 2.421 -2.196 -3.767 1.00 79.12 146 GLN A N 1
ATOM 1199 C CA . GLN A 1 146 ? 1.515 -1.414 -2.925 1.00 79.12 146 GLN A CA 1
ATOM 1200 C C . GLN A 1 146 ? 0.171 -2.117 -2.723 1.00 79.12 146 GLN A C 1
ATOM 1202 O O . GLN A 1 146 ? -0.304 -2.184 -1.595 1.00 79.12 146 GLN A O 1
ATOM 1207 N N . LYS A 1 147 ? -0.422 -2.696 -3.775 1.00 82.94 147 LYS A N 1
ATOM 1208 C CA . LYS A 1 147 ? -1.667 -3.477 -3.657 1.00 82.94 147 LYS A CA 1
ATOM 1209 C C . LYS A 1 147 ? -1.506 -4.693 -2.750 1.00 82.94 147 LYS A C 1
ATOM 1211 O O . LYS A 1 147 ? -2.334 -4.908 -1.873 1.00 82.94 147 LYS A O 1
ATOM 1216 N N . ILE A 1 148 ? -0.436 -5.468 -2.929 1.00 81.50 148 ILE A N 1
ATOM 1217 C CA . ILE A 1 148 ? -0.146 -6.644 -2.093 1.00 81.50 148 ILE A CA 1
ATOM 1218 C C . ILE A 1 148 ? 0.046 -6.226 -0.634 1.00 81.50 148 ILE A C 1
ATOM 1220 O O . ILE A 1 148 ? -0.478 -6.867 0.275 1.00 81.50 148 ILE A O 1
ATOM 1224 N N . GLU A 1 149 ? 0.778 -5.141 -0.401 1.00 76.56 149 GLU A N 1
ATOM 1225 C CA . GLU A 1 149 ? 1.011 -4.603 0.931 1.00 76.56 149 GLU A CA 1
ATOM 1226 C C . GLU A 1 149 ? -0.284 -4.085 1.570 1.00 76.56 149 GLU A C 1
ATOM 1228 O O . GLU A 1 149 ? -0.553 -4.406 2.724 1.00 76.56 149 GLU A O 1
ATOM 1233 N N . GLN A 1 150 ? -1.131 -3.380 0.818 1.00 74.69 150 GLN A N 1
ATOM 1234 C CA . GLN A 1 150 ? -2.461 -2.954 1.258 1.00 74.69 150 GLN A CA 1
ATOM 1235 C C . GLN A 1 150 ? -3.359 -4.145 1.588 1.00 74.69 150 GLN A C 1
ATOM 1237 O O . GLN A 1 150 ? -3.975 -4.158 2.645 1.00 74.69 150 GLN A O 1
ATOM 1242 N N . GLU A 1 151 ? -3.414 -5.175 0.744 1.00 76.19 151 GLU A N 1
ATOM 1243 C CA . GLU A 1 151 ? -4.210 -6.379 1.007 1.00 76.19 151 GLU A CA 1
ATOM 1244 C C . GLU A 1 151 ? -3.705 -7.153 2.226 1.00 76.19 151 GLU A C 1
ATOM 1246 O O . GLU A 1 151 ? -4.499 -7.689 3.004 1.00 76.19 151 GLU A O 1
ATOM 1251 N N . LYS A 1 152 ? -2.382 -7.228 2.403 1.00 73.38 152 LYS A N 1
ATOM 1252 C CA . LYS A 1 152 ? -1.764 -7.862 3.566 1.00 73.38 152 LYS A CA 1
ATOM 1253 C C . LYS A 1 152 ? -2.091 -7.083 4.833 1.00 73.38 152 LYS A C 1
ATOM 1255 O O . LYS A 1 152 ? -2.572 -7.683 5.788 1.00 73.38 152 LYS A O 1
ATOM 1260 N N . ARG A 1 153 ? -1.943 -5.759 4.797 1.00 64.31 153 ARG A N 1
ATOM 1261 C CA . ARG A 1 153 ? -2.326 -4.860 5.888 1.00 64.31 153 ARG A CA 1
ATOM 1262 C C . ARG A 1 153 ? -3.815 -4.956 6.179 1.00 64.31 153 ARG A C 1
ATOM 1264 O O . ARG A 1 153 ? -4.163 -5.165 7.318 1.00 64.31 153 ARG A O 1
ATOM 1271 N N . GLN A 1 154 ? -4.699 -4.986 5.186 1.00 65.62 154 GLN A N 1
ATOM 1272 C CA . GLN A 1 154 ? -6.139 -5.195 5.393 1.00 65.62 154 GLN A CA 1
ATOM 1273 C C . GLN A 1 154 ? -6.476 -6.569 5.992 1.00 65.62 154 GLN A C 1
ATOM 1275 O O . GLN A 1 154 ? -7.428 -6.691 6.763 1.00 65.62 154 GLN A O 1
ATOM 1280 N N . LYS A 1 155 ? -5.733 -7.626 5.643 1.00 61.81 155 LYS A N 1
ATOM 1281 C CA . LYS A 1 155 ? -5.904 -8.963 6.241 1.00 61.81 155 LYS A CA 1
ATOM 1282 C C . LYS A 1 155 ? -5.362 -9.035 7.668 1.00 61.81 155 LYS A C 1
ATOM 1284 O O . LYS A 1 155 ? -5.946 -9.744 8.482 1.00 61.81 155 LYS A O 1
ATOM 1289 N N . GLU A 1 156 ? -4.278 -8.328 7.962 1.00 55.88 156 GLU A N 1
ATOM 1290 C CA . GLU A 1 156 ? -3.658 -8.248 9.291 1.00 55.88 156 GLU A CA 1
ATOM 1291 C C . GLU A 1 156 ? -4.412 -7.270 10.217 1.00 55.88 156 GLU A C 1
ATOM 1293 O O . GLU A 1 156 ? -4.558 -7.540 11.406 1.00 55.88 156 GLU A O 1
ATOM 1298 N N . ALA A 1 157 ? -4.997 -6.214 9.649 1.00 49.97 157 ALA A N 1
ATOM 1299 C CA . ALA A 1 157 ? -5.833 -5.197 10.287 1.00 49.97 157 ALA A CA 1
ATOM 1300 C C . ALA A 1 157 ? -7.305 -5.598 10.409 1.00 49.97 157 ALA A C 1
ATOM 1302 O O . ALA A 1 157 ? -8.087 -4.898 11.052 1.00 49.97 157 ALA A O 1
ATOM 1303 N N . GLN A 1 158 ? -7.717 -6.728 9.824 1.00 48.84 158 GLN A N 1
ATOM 1304 C CA . GLN A 1 158 ? -8.942 -7.383 10.256 1.00 48.84 158 GLN A CA 1
ATOM 1305 C C . GLN A 1 158 ? -8.644 -8.080 11.588 1.00 48.84 158 GLN A C 1
ATOM 1307 O O . GLN A 1 158 ? -8.056 -9.168 11.577 1.00 48.84 158 GLN A O 1
ATOM 1312 N N . PRO A 1 159 ? -9.096 -7.549 12.749 1.00 46.44 159 PRO A N 1
ATOM 1313 C CA . PRO A 1 159 ? -9.276 -8.423 13.896 1.00 46.44 159 PRO A CA 1
ATOM 1314 C C . PRO A 1 159 ? -10.144 -9.565 13.380 1.00 46.44 159 PRO A C 1
ATOM 1316 O O . PRO A 1 159 ? -11.164 -9.287 12.749 1.00 46.44 159 PRO A O 1
ATOM 1319 N N . LYS A 1 160 ? -9.720 -10.830 13.542 1.00 48.97 160 LYS A N 1
ATOM 1320 C CA . LYS A 1 160 ? -10.552 -12.015 13.252 1.00 48.97 160 LYS A CA 1
ATOM 1321 C C . LYS A 1 160 ? -11.998 -11.645 13.575 1.00 48.97 160 LYS A C 1
ATOM 1323 O O . LYS A 1 160 ? -12.265 -11.502 14.757 1.00 48.97 160 LYS A O 1
ATOM 1328 N N . LYS A 1 161 ? -12.871 -11.417 12.579 1.00 47.59 161 LYS A N 1
ATOM 1329 C CA . LYS A 1 161 ? -14.128 -10.639 12.733 1.00 47.59 161 LYS A CA 1
ATOM 1330 C C . LYS A 1 161 ? -14.897 -10.942 14.030 1.00 47.59 161 LYS A C 1
ATOM 1332 O O . LYS A 1 161 ? -15.272 -10.039 14.761 1.00 47.59 161 LYS A O 1
ATOM 1337 N N . THR A 1 162 ? -14.895 -12.211 14.430 1.00 52.38 162 THR A N 1
ATOM 1338 C CA . THR A 1 162 ? -15.305 -12.716 15.749 1.00 52.38 162 THR A CA 1
ATOM 1339 C C . THR A 1 162 ? -14.865 -11.918 16.995 1.00 52.38 162 THR A C 1
ATOM 1341 O O . THR A 1 162 ? -15.651 -11.835 17.923 1.00 52.38 162 THR A O 1
ATOM 1344 N N . SER A 1 163 ? -13.668 -11.324 17.077 1.00 64.81 163 SER A N 1
ATOM 1345 C CA . SER A 1 163 ? -13.164 -10.692 18.307 1.00 64.81 163 SER A CA 1
ATOM 1346 C C . SER A 1 163 ? -13.566 -9.229 18.475 1.00 64.81 163 SER A C 1
ATOM 1348 O O . SER A 1 163 ? -13.677 -8.785 19.610 1.00 64.81 163 SER A O 1
ATOM 1350 N N . LEU A 1 164 ? -13.782 -8.462 17.399 1.00 79.44 164 LEU A N 1
ATOM 1351 C CA . LEU A 1 164 ? -14.184 -7.053 17.527 1.00 79.44 164 LEU A CA 1
ATOM 1352 C C . LEU A 1 164 ? -15.656 -6.941 17.935 1.00 79.44 164 LEU A C 1
ATOM 1354 O O . LEU A 1 164 ? -15.979 -6.242 18.891 1.00 79.44 164 LEU A O 1
ATOM 1358 N N . GLU A 1 165 ? -16.531 -7.672 17.243 1.00 78.38 165 GLU A N 1
ATOM 1359 C CA . GLU A 1 165 ? -17.969 -7.678 17.527 1.00 78.38 165 GLU A CA 1
ATOM 1360 C C . GLU A 1 165 ? -18.298 -8.294 18.899 1.00 78.38 165 GLU A C 1
ATOM 1362 O O . GLU A 1 165 ? -19.288 -7.912 19.519 1.00 78.38 165 GLU A O 1
ATOM 1367 N N . GLU A 1 166 ? -17.456 -9.207 19.396 1.00 79.06 166 GLU A N 1
ATOM 1368 C CA . GLU A 1 166 ? -17.619 -9.841 20.710 1.00 79.06 166 GLU A CA 1
ATOM 1369 C C . GLU A 1 166 ? -16.992 -9.025 21.854 1.00 79.06 166 GLU A C 1
ATOM 1371 O O . GLU A 1 166 ? -17.619 -8.858 22.901 1.00 79.06 166 GLU A O 1
ATOM 1376 N N . LEU A 1 167 ? -15.770 -8.502 21.682 1.00 85.38 167 LEU A N 1
ATOM 1377 C CA . LEU A 1 167 ? -15.030 -7.833 22.765 1.00 85.38 167 LEU A CA 1
ATOM 1378 C C . LEU A 1 167 ? -15.292 -6.327 22.862 1.00 85.38 167 LEU A C 1
ATOM 1380 O O . LEU A 1 167 ? -15.087 -5.756 23.937 1.00 85.38 167 LEU A O 1
ATOM 1384 N N . ALA A 1 168 ? -15.679 -5.681 21.760 1.00 87.88 168 ALA A N 1
ATOM 1385 C CA . ALA A 1 168 ? -15.829 -4.230 21.675 1.00 87.88 168 ALA A CA 1
ATOM 1386 C C . ALA A 1 168 ? -16.964 -3.797 20.720 1.00 87.88 168 ALA A C 1
ATOM 1388 O O . ALA A 1 168 ? -16.724 -3.014 19.792 1.00 87.88 168 ALA A O 1
ATOM 1389 N N . PRO A 1 169 ? -18.213 -4.269 20.918 1.00 89.12 169 PRO A N 1
ATOM 1390 C CA . PRO A 1 169 ? -19.347 -3.877 20.078 1.00 89.12 169 PRO A CA 1
ATOM 1391 C C . PRO A 1 169 ? -19.581 -2.359 20.058 1.00 89.12 169 PRO A C 1
ATOM 1393 O O . PRO A 1 169 ? -20.088 -1.827 19.073 1.00 89.12 169 PRO A O 1
ATOM 1396 N N . GLU A 1 170 ? -19.175 -1.640 21.109 1.00 90.12 170 GLU A N 1
ATOM 1397 C CA . GLU A 1 170 ? -19.235 -0.180 21.179 1.00 90.12 170 GLU A CA 1
ATOM 1398 C C . GLU A 1 170 ? -18.335 0.536 20.161 1.00 90.12 170 GLU A C 1
ATOM 1400 O O . GLU A 1 170 ? -18.584 1.703 19.879 1.00 90.12 170 GLU A O 1
ATOM 1405 N N . LEU A 1 171 ? -17.312 -0.136 19.620 1.00 91.31 171 LEU A N 1
ATOM 1406 C CA . LEU A 1 171 ? -16.409 0.405 18.599 1.00 91.31 171 LEU A CA 1
ATOM 1407 C C . LEU A 1 171 ? -16.743 -0.092 17.190 1.00 91.31 171 LEU A C 1
ATOM 1409 O O . LEU A 1 171 ? -16.209 0.440 16.224 1.00 91.31 171 LEU A O 1
ATOM 1413 N N . ALA A 1 172 ? -17.617 -1.092 17.044 1.00 87.19 172 ALA A N 1
ATOM 1414 C CA . ALA A 1 172 ? -17.859 -1.747 15.759 1.00 87.19 172 ALA A CA 1
ATOM 1415 C C . ALA A 1 172 ? -18.332 -0.769 14.668 1.00 87.19 172 ALA A C 1
ATOM 1417 O O . ALA A 1 172 ? -17.886 -0.853 13.525 1.00 87.19 172 ALA A O 1
ATOM 1418 N N . ALA A 1 173 ? -19.203 0.181 15.025 1.00 87.19 173 ALA A N 1
ATOM 1419 C CA . ALA A 1 173 ? -19.663 1.214 14.098 1.00 87.19 173 ALA A CA 1
ATOM 1420 C C . ALA A 1 173 ? -18.524 2.163 13.688 1.00 87.19 173 ALA A C 1
ATOM 1422 O O . ALA A 1 173 ? -18.318 2.374 12.498 1.00 87.19 173 ALA A O 1
ATOM 1423 N N . THR A 1 174 ? -17.754 2.663 14.657 1.00 88.81 174 THR A N 1
ATOM 1424 C CA . THR A 1 174 ? -16.615 3.568 14.437 1.00 88.81 174 THR A CA 1
ATOM 1425 C C . THR A 1 174 ? -15.527 2.915 13.586 1.00 88.81 174 THR A C 1
ATOM 1427 O O . THR A 1 174 ? -15.087 3.482 12.599 1.00 88.81 174 THR A O 1
ATOM 1430 N N . VAL A 1 175 ? -15.143 1.671 13.892 1.00 88.19 175 VAL A N 1
ATOM 1431 C CA . VAL A 1 175 ? -14.151 0.918 13.102 1.00 88.19 175 VAL A CA 1
ATOM 1432 C C . VAL A 1 175 ? -14.629 0.715 11.664 1.00 88.19 175 VAL A C 1
ATOM 1434 O O . VAL A 1 175 ? -13.842 0.819 10.725 1.00 88.19 175 VAL A O 1
ATOM 1437 N N . ARG A 1 176 ? -15.924 0.444 11.470 1.00 85.31 176 ARG A N 1
ATOM 1438 C CA . ARG A 1 176 ? -16.501 0.306 10.131 1.00 85.31 176 ARG A CA 1
ATOM 1439 C C . ARG A 1 176 ? -16.472 1.625 9.354 1.00 85.31 176 ARG A C 1
ATOM 1441 O O . ARG A 1 176 ? -16.185 1.583 8.163 1.00 85.31 176 ARG A O 1
ATOM 1448 N N . ASN A 1 177 ? -16.787 2.751 9.993 1.00 82.69 177 ASN A N 1
ATOM 1449 C CA . ASN A 1 177 ? -16.720 4.071 9.359 1.00 82.69 177 ASN A CA 1
ATOM 1450 C C . ASN A 1 177 ? -15.285 4.392 8.933 1.00 82.69 177 ASN A C 1
ATOM 1452 O O . ASN A 1 177 ? -15.047 4.579 7.746 1.00 82.69 177 ASN A O 1
ATOM 1456 N N . ILE A 1 178 ? -14.323 4.237 9.847 1.00 84.75 178 ILE A N 1
ATOM 1457 C CA . ILE A 1 178 ? -12.887 4.386 9.575 1.00 84.75 178 ILE A CA 1
ATOM 1458 C C . ILE A 1 178 ? -12.443 3.587 8.341 1.00 84.75 178 ILE A C 1
ATOM 1460 O O . ILE A 1 178 ? -11.708 4.106 7.505 1.00 84.75 178 ILE A O 1
ATOM 1464 N N . GLN A 1 179 ? -12.889 2.334 8.187 1.00 84.56 179 GLN A N 1
ATOM 1465 C CA . GLN A 1 179 ? -12.556 1.525 7.005 1.00 84.56 179 GLN A CA 1
ATOM 1466 C C . GLN A 1 179 ? -13.153 2.093 5.711 1.00 84.56 179 GLN A C 1
ATOM 1468 O O . GLN A 1 179 ? -12.470 2.136 4.687 1.00 84.56 179 GLN A O 1
ATOM 1473 N N . ILE A 1 180 ? -14.410 2.537 5.756 1.00 79.81 180 ILE A N 1
ATOM 1474 C CA . ILE A 1 180 ? -15.091 3.150 4.609 1.00 79.81 180 ILE A CA 1
ATOM 1475 C C . ILE A 1 180 ? -14.384 4.450 4.206 1.00 79.81 180 ILE A C 1
ATOM 1477 O O . ILE A 1 180 ? -14.087 4.646 3.025 1.00 79.81 180 ILE A O 1
ATOM 1481 N N . ASP A 1 181 ? -14.070 5.309 5.172 1.00 80.56 181 ASP A N 1
ATOM 1482 C CA . ASP A 1 181 ? -13.430 6.599 4.915 1.00 80.56 181 ASP A CA 1
ATOM 1483 C C . ASP A 1 181 ? -11.980 6.425 4.469 1.00 80.56 181 ASP A C 1
ATOM 1485 O O . ASP A 1 181 ? -11.531 7.109 3.550 1.00 80.56 181 ASP A O 1
ATOM 1489 N N . HIS A 1 182 ? -11.265 5.441 5.020 1.00 87.88 182 HIS A N 1
ATOM 1490 C CA . HIS A 1 182 ? -9.937 5.058 4.551 1.00 87.88 182 HIS A CA 1
ATOM 1491 C C . HIS A 1 182 ? -9.935 4.703 3.056 1.00 87.88 182 HIS A C 1
ATOM 1493 O O . HIS A 1 182 ? -9.114 5.236 2.302 1.00 87.88 182 HIS A O 1
ATOM 1499 N N . GLU A 1 183 ? -10.861 3.843 2.615 1.00 81.81 183 GLU A N 1
ATOM 1500 C CA . GLU A 1 183 ? -10.999 3.468 1.204 1.00 81.81 183 GLU A CA 1
ATOM 1501 C C . GLU A 1 183 ? -11.367 4.675 0.330 1.00 81.81 183 GLU A C 1
ATOM 1503 O O . GLU A 1 183 ? -10.783 4.871 -0.742 1.00 81.81 183 GLU A O 1
ATOM 1508 N N . ALA A 1 184 ? -12.294 5.516 0.795 1.00 78.19 184 ALA A N 1
ATOM 1509 C CA . ALA A 1 184 ? -12.711 6.721 0.083 1.00 78.19 184 ALA A CA 1
ATOM 1510 C C . ALA A 1 184 ? -11.555 7.723 -0.084 1.00 78.19 184 ALA A C 1
ATOM 1512 O O . ALA A 1 184 ? -11.360 8.265 -1.175 1.00 78.19 184 ALA A O 1
ATOM 1513 N N . ILE A 1 185 ? -10.748 7.931 0.959 1.00 77.81 185 ILE A N 1
ATOM 1514 C CA . ILE A 1 185 ? -9.569 8.808 0.940 1.00 77.81 185 ILE A CA 1
ATOM 1515 C C . ILE A 1 185 ? -8.518 8.288 -0.043 1.00 77.81 185 ILE A C 1
ATOM 1517 O O . ILE A 1 185 ? -8.006 9.062 -0.852 1.00 77.81 185 ILE A O 1
ATOM 1521 N N . LEU A 1 186 ? -8.223 6.984 -0.046 1.00 81.81 186 LEU A N 1
ATOM 1522 C CA . LEU A 1 186 ? -7.281 6.408 -1.013 1.00 81.81 186 LEU A CA 1
ATOM 1523 C C . LEU A 1 186 ? -7.762 6.598 -2.457 1.00 81.81 186 LEU A C 1
ATOM 1525 O O . LEU A 1 186 ? -6.979 6.984 -3.330 1.00 81.81 186 LEU A O 1
ATOM 1529 N N . GLN A 1 187 ? -9.058 6.392 -2.712 1.00 79.06 187 GLN A N 1
ATOM 1530 C CA . GLN A 1 187 ? -9.644 6.654 -4.026 1.00 79.06 187 GLN A CA 1
ATOM 1531 C C . GLN A 1 187 ? -9.504 8.131 -4.416 1.00 79.06 187 GLN A C 1
ATOM 1533 O O . GLN A 1 187 ? -9.015 8.420 -5.510 1.00 79.06 187 GLN A O 1
ATOM 1538 N N . LYS A 1 188 ? -9.838 9.057 -3.513 1.00 81.00 188 LYS A N 1
ATOM 1539 C CA . LYS A 1 188 ? -9.689 10.510 -3.701 1.00 81.00 188 LYS A CA 1
ATOM 1540 C C . LYS A 1 188 ? -8.254 10.916 -4.028 1.00 81.00 188 LYS A C 1
ATOM 1542 O O . LYS A 1 188 ? -8.025 11.609 -5.015 1.00 81.00 188 LYS A O 1
ATOM 1547 N N . ILE A 1 189 ? -7.276 10.439 -3.258 1.00 75.25 189 ILE A N 1
ATOM 1548 C CA . ILE A 1 189 ? -5.853 10.732 -3.492 1.00 75.25 189 ILE A CA 1
ATOM 1549 C C . ILE A 1 189 ? -5.413 10.199 -4.863 1.00 75.25 189 ILE A C 1
ATOM 1551 O O . ILE A 1 189 ? -4.724 10.898 -5.607 1.00 75.25 189 ILE A O 1
ATOM 1555 N N . SER A 1 190 ? -5.847 8.989 -5.235 1.00 74.69 190 SER A N 1
ATOM 1556 C CA . SER A 1 190 ? -5.503 8.398 -6.533 1.00 74.69 190 SER A CA 1
ATOM 1557 C C . SER A 1 190 ? -6.081 9.188 -7.717 1.00 74.69 190 SER A C 1
ATOM 1559 O O . SER A 1 190 ? -5.398 9.364 -8.732 1.00 74.69 190 SER A O 1
ATOM 1561 N N . GLN A 1 191 ? -7.304 9.709 -7.567 1.00 74.75 191 GLN A N 1
ATOM 1562 C CA . GLN A 1 191 ? -8.045 10.446 -8.595 1.00 74.75 191 GLN A CA 1
ATOM 1563 C C . GLN A 1 191 ? -7.665 11.926 -8.680 1.00 74.75 191 GLN A C 1
ATOM 1565 O O . GLN A 1 191 ? -7.809 12.511 -9.750 1.00 74.75 191 GLN A O 1
ATOM 1570 N N . SER A 1 192 ? -7.151 12.516 -7.598 1.00 71.50 192 SER A N 1
ATOM 1571 C CA . SER A 1 192 ? -6.685 13.907 -7.565 1.00 71.50 192 SER A CA 1
ATOM 1572 C C . SER A 1 192 ? -5.673 14.177 -8.684 1.00 71.50 192 SER A C 1
ATOM 1574 O O . SER A 1 192 ? -4.881 13.307 -9.019 1.00 71.50 192 SER A O 1
ATOM 1576 N N . GLU A 1 193 ? -5.622 15.374 -9.261 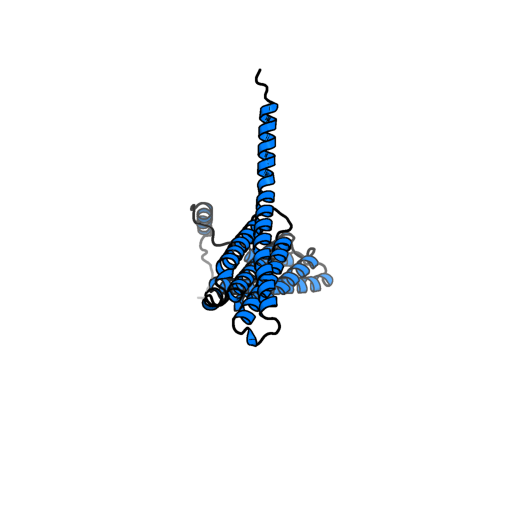1.00 66.81 193 GLU A N 1
ATOM 1577 C CA . GLU A 1 193 ? -4.561 15.741 -10.220 1.00 66.81 193 GLU A CA 1
ATOM 1578 C C . GLU A 1 193 ? -3.279 16.253 -9.530 1.00 66.81 193 GLU A C 1
ATOM 1580 O O . GLU A 1 193 ? -2.340 16.691 -10.191 1.00 66.81 193 GLU A O 1
ATOM 1585 N N . SER A 1 194 ? -3.219 16.186 -8.194 1.00 62.22 194 SER A N 1
ATOM 1586 C CA . SER A 1 194 ? -2.081 16.649 -7.396 1.00 62.22 194 SER A CA 1
ATOM 1587 C C . SER A 1 194 ? -0.781 15.907 -7.721 1.00 62.22 194 SER A C 1
ATOM 1589 O O . SER A 1 194 ? -0.766 14.700 -7.955 1.00 62.22 194 SER A O 1
ATOM 1591 N N . ASN A 1 195 ? 0.338 16.630 -7.647 1.00 57.09 195 ASN A N 1
ATOM 1592 C CA . ASN A 1 195 ? 1.686 16.089 -7.836 1.00 57.09 195 ASN A CA 1
ATOM 1593 C C . ASN A 1 195 ? 2.207 15.337 -6.595 1.00 57.09 195 ASN A C 1
ATOM 1595 O O . ASN A 1 195 ? 3.273 14.735 -6.662 1.00 57.09 195 ASN A O 1
ATOM 1599 N N . ASN A 1 196 ? 1.487 15.410 -5.467 1.00 68.69 196 ASN A N 1
ATOM 1600 C CA . ASN A 1 196 ? 1.937 14.925 -4.157 1.00 68.69 196 ASN A CA 1
ATOM 1601 C C . ASN A 1 196 ? 1.188 13.652 -3.714 1.00 68.69 196 ASN A C 1
ATOM 1603 O O . ASN A 1 196 ? 0.994 13.432 -2.519 1.00 68.69 196 ASN A O 1
ATOM 1607 N N . LYS A 1 197 ? 0.714 12.822 -4.652 1.00 73.31 197 LYS A N 1
ATOM 1608 C CA . LYS A 1 197 ? -0.105 11.638 -4.327 1.00 73.31 197 LYS A CA 1
ATOM 1609 C C . LYS A 1 197 ? 0.637 10.649 -3.447 1.00 73.31 197 LYS A C 1
ATOM 1611 O O . LYS A 1 197 ? 0.059 10.126 -2.500 1.00 73.31 197 LYS A O 1
ATOM 1616 N N . GLU A 1 198 ? 1.905 10.401 -3.749 1.00 68.44 198 GLU A N 1
ATOM 1617 C CA . GLU A 1 198 ? 2.743 9.456 -3.017 1.00 68.44 198 GLU A CA 1
ATOM 1618 C C . GLU A 1 198 ? 2.968 9.924 -1.576 1.00 68.44 198 GLU A C 1
ATOM 1620 O O . GLU A 1 198 ? 2.878 9.123 -0.650 1.00 68.44 198 GLU A O 1
ATOM 1625 N N . GLU A 1 199 ? 3.190 11.225 -1.374 1.00 65.75 199 GLU A N 1
ATOM 1626 C CA . GLU A 1 199 ? 3.352 11.820 -0.044 1.00 65.75 199 GLU A CA 1
ATOM 1627 C C . GLU A 1 199 ? 2.047 11.754 0.759 1.00 65.75 199 GLU A C 1
ATOM 1629 O O . GLU A 1 199 ? 2.052 11.289 1.897 1.00 65.75 199 GLU A O 1
ATOM 1634 N N . LEU A 1 200 ? 0.918 12.144 0.158 1.00 72.00 200 LEU A N 1
ATOM 1635 C CA . LEU A 1 200 ? -0.394 12.077 0.808 1.00 72.00 200 LEU A CA 1
ATOM 1636 C C . LEU A 1 200 ? -0.780 10.638 1.164 1.00 72.00 200 LEU A C 1
ATOM 1638 O O . LEU A 1 200 ? -1.275 10.385 2.260 1.00 72.00 200 LEU A O 1
ATOM 1642 N N . THR A 1 201 ? -0.500 9.691 0.267 1.00 74.88 201 THR A N 1
ATOM 1643 C CA . THR A 1 201 ? -0.730 8.262 0.513 1.00 74.88 201 THR A CA 1
ATOM 1644 C C . THR A 1 201 ? 0.141 7.765 1.663 1.00 74.88 201 THR A C 1
ATOM 1646 O O . THR A 1 201 ? -0.361 7.078 2.546 1.00 74.88 201 THR A O 1
ATOM 1649 N N . ALA A 1 202 ? 1.425 8.135 1.696 1.00 69.56 202 ALA A N 1
ATOM 1650 C CA . ALA A 1 202 ? 2.338 7.727 2.762 1.00 69.56 202 ALA A CA 1
ATOM 1651 C C . ALA A 1 202 ? 1.939 8.303 4.132 1.00 69.56 202 ALA A C 1
ATOM 1653 O O . ALA A 1 202 ? 1.980 7.584 5.130 1.00 69.56 202 ALA A O 1
ATOM 1654 N N . ILE A 1 203 ? 1.516 9.572 4.183 1.00 75.00 203 ILE A N 1
ATOM 1655 C CA . ILE A 1 203 ? 1.024 10.208 5.415 1.00 75.00 203 ILE A CA 1
ATOM 1656 C C . ILE A 1 203 ? -0.230 9.487 5.917 1.00 75.00 203 ILE A C 1
ATOM 1658 O O . ILE A 1 203 ? -0.260 9.060 7.071 1.00 75.00 203 ILE A O 1
ATOM 1662 N N . HIS A 1 204 ? -1.230 9.303 5.049 1.00 83.12 204 HIS A N 1
ATOM 1663 C CA . HIS A 1 204 ? -2.476 8.614 5.401 1.00 83.12 204 HIS A CA 1
ATOM 1664 C C . HIS A 1 204 ? -2.219 7.176 5.861 1.00 83.12 204 HIS A C 1
ATOM 1666 O O . HIS A 1 204 ? -2.767 6.718 6.861 1.00 83.12 204 HIS A O 1
ATOM 1672 N N . GLN A 1 205 ? -1.313 6.469 5.183 1.00 76.44 205 GLN A N 1
ATOM 1673 C CA . GLN A 1 205 ? -0.948 5.107 5.554 1.00 76.44 205 GLN A CA 1
ATOM 1674 C C . GLN A 1 205 ? -0.294 5.040 6.938 1.00 76.44 205 GLN A C 1
ATOM 1676 O O . GLN A 1 205 ? -0.633 4.159 7.725 1.00 76.44 205 GLN A O 1
ATOM 1681 N N . SER A 1 206 ? 0.601 5.978 7.255 1.00 77.44 206 SER A N 1
ATOM 1682 C CA . SER A 1 206 ? 1.229 6.058 8.578 1.00 77.44 206 SER A CA 1
ATOM 1683 C C . SER A 1 206 ? 0.209 6.349 9.686 1.00 77.44 206 SER A C 1
ATOM 1685 O O . SER A 1 206 ? 0.312 5.805 10.785 1.00 77.44 206 SER A O 1
ATOM 1687 N N . GLN A 1 207 ? -0.807 7.169 9.404 1.00 80.38 207 GLN A N 1
ATOM 1688 C CA . GLN A 1 207 ? -1.895 7.436 10.346 1.00 80.38 207 GLN A CA 1
ATOM 1689 C C . GLN A 1 207 ? -2.751 6.187 10.604 1.00 80.38 207 GLN A C 1
ATOM 1691 O O . GLN A 1 207 ? -3.082 5.901 11.755 1.00 80.38 207 GLN A O 1
ATOM 1696 N N . MET A 1 208 ? -3.045 5.412 9.557 1.00 86.12 208 MET A N 1
ATOM 1697 C CA . MET A 1 208 ? -3.762 4.139 9.678 1.00 86.12 208 MET A CA 1
ATOM 1698 C C . MET A 1 208 ? -2.990 3.096 10.485 1.00 86.12 208 MET A C 1
ATOM 1700 O O . MET A 1 208 ? -3.582 2.457 11.348 1.00 86.12 208 MET A O 1
ATOM 1704 N N . GLU A 1 209 ? -1.678 2.963 10.265 1.00 80.31 209 GLU A N 1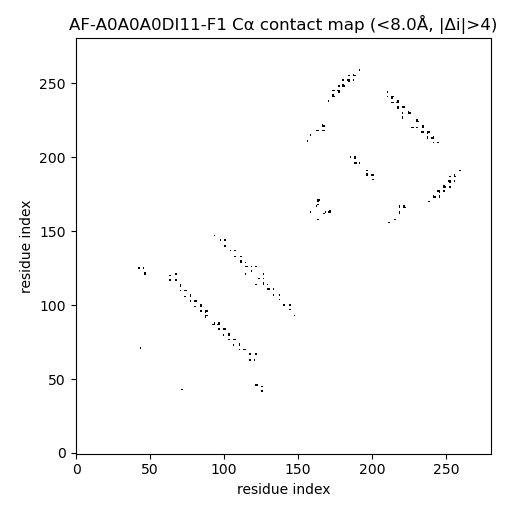
ATOM 1705 C CA . GLU A 1 209 ? -0.823 2.064 11.060 1.00 80.31 209 GLU A CA 1
ATOM 1706 C C . GLU A 1 209 ? -0.926 2.390 12.559 1.00 80.31 209 GLU A C 1
ATOM 1708 O O . GLU A 1 209 ? -1.148 1.514 13.393 1.00 80.31 209 GLU A O 1
ATOM 1713 N N . HIS A 1 210 ? -0.832 3.674 12.909 1.00 81.31 210 HIS A N 1
ATOM 1714 C CA . HIS A 1 210 ? -0.933 4.105 14.301 1.00 81.31 210 HIS A CA 1
ATOM 1715 C C . HIS A 1 210 ? -2.326 3.841 14.901 1.00 81.31 210 HIS A C 1
ATOM 1717 O O . HIS A 1 210 ? -2.448 3.503 16.081 1.00 81.31 210 HIS A O 1
ATOM 1723 N N . TYR A 1 211 ? -3.390 3.990 14.110 1.00 89.44 211 TYR A N 1
ATOM 1724 C CA . TYR A 1 211 ? -4.743 3.616 14.521 1.00 89.44 211 TYR A CA 1
ATOM 1725 C C . TYR A 1 211 ? -4.865 2.108 14.796 1.00 89.44 211 TYR A C 1
ATOM 1727 O O . TYR A 1 211 ? -5.423 1.717 15.827 1.00 89.44 211 TYR A O 1
ATOM 1735 N N . GLU A 1 212 ? -4.322 1.268 13.915 1.00 84.25 212 GLU A N 1
ATOM 1736 C CA . GLU A 1 212 ? -4.359 -0.192 14.046 1.00 84.25 212 GLU A CA 1
ATOM 1737 C C . GLU A 1 212 ? -3.647 -0.658 15.320 1.00 84.25 212 GLU A C 1
ATOM 1739 O O . GLU A 1 212 ? -4.206 -1.460 16.073 1.00 84.25 212 GLU A O 1
ATOM 1744 N N . ASP A 1 213 ? -2.484 -0.079 15.634 1.00 83.44 213 ASP A N 1
ATOM 1745 C CA . ASP A 1 213 ? -1.753 -0.342 16.879 1.00 83.44 213 ASP A CA 1
ATOM 1746 C C . ASP A 1 213 ? -2.604 -0.032 18.126 1.00 83.44 213 ASP A C 1
ATOM 1748 O O . ASP A 1 213 ? -2.607 -0.783 19.114 1.00 83.44 213 ASP A O 1
ATOM 1752 N N . ILE A 1 214 ? -3.363 1.070 18.096 1.00 89.25 214 ILE A N 1
ATOM 1753 C CA . ILE A 1 214 ? -4.261 1.454 19.194 1.00 89.25 214 ILE A CA 1
ATOM 1754 C C . ILE A 1 214 ? -5.432 0.476 19.307 1.00 89.25 214 ILE A C 1
ATOM 1756 O O . ILE A 1 214 ? -5.758 0.052 20.422 1.00 89.25 214 ILE A O 1
ATOM 1760 N N . LEU A 1 215 ? -6.063 0.107 18.189 1.00 89.56 215 LEU A N 1
ATOM 1761 C CA . LEU A 1 215 ? -7.185 -0.833 18.171 1.00 89.56 215 LEU A CA 1
ATOM 1762 C C . LEU A 1 215 ? -6.754 -2.221 18.657 1.00 89.56 215 LEU A C 1
ATOM 1764 O O . LEU A 1 215 ? -7.432 -2.827 19.490 1.00 89.56 215 LEU A O 1
ATOM 1768 N N . GLU A 1 216 ? -5.6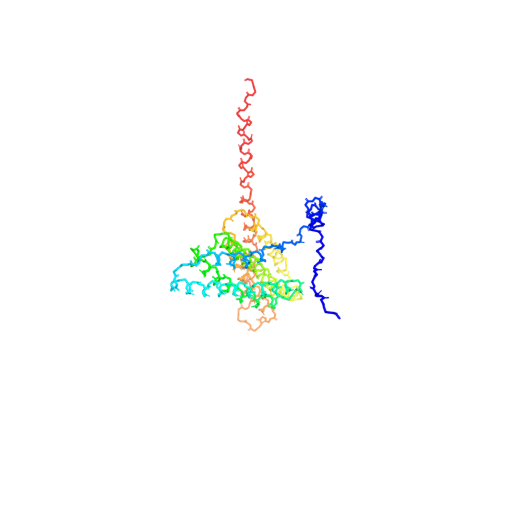06 -2.714 18.200 1.00 88.12 216 GLU A N 1
ATOM 1769 C CA . GLU A 1 216 ? -5.064 -3.999 18.634 1.00 88.12 216 GLU A CA 1
ATOM 1770 C C . GLU A 1 216 ? -4.742 -3.976 20.137 1.00 88.12 216 GLU A C 1
ATOM 1772 O O . GLU A 1 216 ? -5.109 -4.894 20.881 1.00 88.12 216 GLU A O 1
ATOM 1777 N N . GLY A 1 217 ? -4.121 -2.893 20.616 1.00 88.69 217 GLY A N 1
ATOM 1778 C CA . GLY A 1 217 ? -3.868 -2.669 22.037 1.00 88.69 217 GLY A CA 1
ATOM 1779 C C . GLY A 1 217 ? -5.153 -2.643 22.869 1.00 88.69 217 GLY A C 1
ATOM 1780 O O . GLY A 1 217 ? -5.210 -3.265 23.934 1.00 88.69 217 GLY A O 1
ATOM 1781 N N . TYR A 1 218 ? -6.199 -1.978 22.374 1.00 93.69 218 TYR A N 1
ATOM 1782 C CA . TYR A 1 218 ? -7.517 -1.945 23.004 1.00 93.69 218 TYR A CA 1
ATOM 1783 C C . TYR A 1 218 ? -8.102 -3.357 23.140 1.00 93.69 218 TYR A C 1
ATOM 1785 O O . TYR A 1 218 ? -8.480 -3.768 24.240 1.00 93.69 218 TYR A O 1
ATOM 1793 N N . LEU A 1 219 ? -8.122 -4.131 22.050 1.00 90.62 219 LEU A N 1
ATOM 1794 C CA . LEU A 1 219 ? -8.683 -5.485 22.030 1.00 90.62 219 LEU A CA 1
ATOM 1795 C C . LEU A 1 219 ? -7.903 -6.451 22.932 1.00 90.62 219 LEU A C 1
ATOM 1797 O O . LEU A 1 219 ? -8.517 -7.232 23.660 1.00 90.62 219 LEU A O 1
ATOM 1801 N N . LYS A 1 220 ? -6.566 -6.357 22.961 1.00 91.38 220 LYS A N 1
ATOM 1802 C CA . LYS A 1 220 ? -5.713 -7.142 23.874 1.00 91.38 220 LYS A CA 1
ATOM 1803 C C . LYS A 1 220 ? -6.051 -6.871 25.340 1.00 91.38 220 LYS A C 1
ATOM 1805 O O . LYS A 1 220 ? -6.205 -7.813 26.117 1.00 91.38 220 LYS A O 1
ATOM 1810 N N . ILE A 1 221 ? -6.205 -5.599 25.715 1.00 91.00 221 ILE A N 1
ATOM 1811 C CA . ILE A 1 221 ? -6.569 -5.228 27.089 1.00 91.00 221 ILE A CA 1
ATOM 1812 C C . ILE A 1 221 ? -8.001 -5.678 27.403 1.00 91.00 221 ILE A C 1
ATOM 1814 O O . ILE A 1 221 ? -8.249 -6.167 28.503 1.00 91.00 221 ILE A O 1
ATOM 1818 N N . LYS A 1 222 ? -8.942 -5.568 26.455 1.00 91.19 222 LYS A N 1
ATOM 1819 C CA . LYS A 1 222 ? -10.326 -6.023 26.657 1.00 91.19 222 LYS A CA 1
ATOM 1820 C C . LYS A 1 222 ? -10.457 -7.529 26.836 1.00 91.19 222 LYS A C 1
ATOM 1822 O O . LYS A 1 222 ? -11.284 -7.950 27.641 1.00 91.19 222 LYS A O 1
ATOM 1827 N N . ALA A 1 223 ? -9.650 -8.316 26.129 1.00 88.88 223 ALA A N 1
ATOM 1828 C CA . ALA A 1 223 ? -9.653 -9.771 26.240 1.00 88.88 223 ALA A CA 1
ATOM 1829 C C . ALA A 1 223 ? -9.227 -10.251 27.640 1.00 88.88 223 ALA A C 1
ATOM 1831 O O . ALA A 1 223 ? -9.847 -11.162 28.187 1.00 88.88 223 ALA A O 1
ATOM 1832 N N . SER A 1 224 ? -8.226 -9.599 28.245 1.00 89.25 224 SER A N 1
ATOM 1833 C CA . SER A 1 224 ? -7.709 -9.968 29.572 1.00 89.25 224 SER A CA 1
ATOM 1834 C C . SER A 1 224 ? -7.424 -8.754 30.472 1.00 89.25 224 SER A C 1
ATOM 1836 O O . SER A 1 224 ? -6.268 -8.499 30.808 1.00 89.25 224 SER A O 1
ATOM 1838 N N . PRO A 1 225 ? -8.439 -8.008 30.955 1.00 89.56 225 PRO A N 1
ATOM 1839 C CA . PRO A 1 225 ? -8.215 -6.731 31.647 1.00 89.56 225 PRO A CA 1
ATOM 1840 C C . PRO A 1 225 ? -7.382 -6.843 32.930 1.00 89.56 225 PRO A C 1
ATOM 1842 O O . PRO A 1 225 ? -6.690 -5.903 33.305 1.00 89.56 225 PRO A O 1
ATOM 1845 N N . LYS A 1 226 ? -7.436 -7.998 33.606 1.00 91.75 226 LYS A N 1
ATOM 1846 C CA . LYS A 1 226 ? -6.708 -8.256 34.860 1.00 91.75 226 LYS A CA 1
ATOM 1847 C C . LYS A 1 226 ? -5.197 -8.402 34.669 1.00 91.75 226 LYS A C 1
ATOM 1849 O O . LYS A 1 226 ? -4.462 -8.238 35.638 1.00 91.75 226 LYS A O 1
ATOM 1854 N N . ASP A 1 227 ? -4.751 -8.680 33.447 1.00 91.38 227 ASP A N 1
ATOM 1855 C CA . ASP A 1 227 ? -3.339 -8.912 33.132 1.00 91.38 227 ASP A CA 1
ATOM 1856 C C . ASP A 1 227 ? -2.584 -7.596 32.865 1.00 91.38 227 ASP A C 1
ATOM 1858 O O . ASP A 1 227 ? -1.365 -7.594 32.693 1.00 91.38 227 ASP A O 1
ATOM 1862 N N . PHE A 1 228 ? -3.292 -6.459 32.855 1.00 91.00 228 PHE A N 1
ATOM 1863 C CA . PHE A 1 228 ? -2.738 -5.150 32.525 1.00 91.00 228 PHE A CA 1
ATOM 1864 C C . PHE A 1 228 ? -2.968 -4.128 33.642 1.00 91.00 228 PHE A C 1
ATOM 1866 O O . PHE A 1 228 ? -4.067 -3.976 34.173 1.00 91.00 228 PHE A O 1
ATOM 1873 N N . TYR A 1 229 ? -1.932 -3.345 33.950 1.00 92.06 229 TYR A N 1
ATOM 1874 C CA . TYR A 1 229 ? -2.062 -2.184 34.830 1.00 92.06 229 TYR A CA 1
ATOM 1875 C C . TYR A 1 229 ? -2.894 -1.079 34.171 1.00 92.06 229 TYR A C 1
ATOM 1877 O O . TYR A 1 229 ? -2.753 -0.817 32.972 1.00 92.06 229 TYR A O 1
ATOM 1885 N N . ASN A 1 230 ? -3.722 -0.408 34.978 1.00 93.69 230 ASN A N 1
ATOM 1886 C CA . ASN A 1 230 ? -4.580 0.713 34.576 1.00 93.69 230 ASN A CA 1
ATOM 1887 C C . ASN A 1 230 ? -5.444 0.398 33.342 1.00 93.69 230 ASN A C 1
ATOM 1889 O O . ASN A 1 230 ? -5.647 1.257 32.485 1.00 93.69 230 ASN A O 1
ATOM 1893 N N . ALA A 1 231 ? -5.924 -0.845 33.230 1.00 93.69 231 ALA A N 1
ATOM 1894 C CA . ALA A 1 231 ? -6.656 -1.324 32.062 1.00 93.69 231 ALA A CA 1
ATOM 1895 C C . ALA A 1 231 ? -7.834 -0.410 31.691 1.00 93.69 231 ALA A C 1
ATOM 1897 O O . ALA A 1 231 ? -7.947 -0.010 30.539 1.00 93.69 231 ALA A O 1
ATOM 1898 N N . GLU A 1 232 ? -8.662 -0.010 32.658 1.00 93.69 232 GLU A N 1
ATOM 1899 C CA . GLU A 1 232 ? -9.821 0.859 32.408 1.00 93.69 232 GLU A CA 1
ATOM 1900 C C . GLU A 1 232 ? -9.427 2.236 31.855 1.00 93.69 232 GLU A C 1
ATOM 1902 O O . GLU A 1 232 ? -10.000 2.686 30.864 1.00 93.69 232 GLU A O 1
ATOM 1907 N N . GLU A 1 233 ? -8.412 2.880 32.436 1.00 95.44 233 GLU A N 1
ATOM 1908 C CA . GLU A 1 233 ? -7.912 4.181 31.973 1.00 95.44 233 GLU A CA 1
ATOM 1909 C C . GLU A 1 233 ? -7.336 4.080 30.554 1.00 95.44 233 GLU A C 1
ATOM 1911 O O . GLU A 1 233 ? -7.625 4.909 29.688 1.00 95.44 233 GLU A O 1
ATOM 1916 N N . ARG A 1 234 ? -6.553 3.028 30.287 1.00 95.12 234 ARG A N 1
ATOM 1917 C CA . ARG A 1 234 ? -5.965 2.783 28.965 1.00 95.12 234 ARG A CA 1
ATOM 1918 C C . ARG A 1 234 ? -7.028 2.479 27.916 1.00 95.12 234 ARG A C 1
ATOM 1920 O O . ARG A 1 234 ? -6.912 2.980 26.803 1.00 95.12 234 ARG A O 1
ATOM 1927 N N . LEU A 1 235 ? -8.061 1.715 28.270 1.00 96.19 235 LEU A N 1
ATOM 1928 C CA . LEU A 1 235 ? -9.202 1.446 27.395 1.00 96.19 235 LEU A CA 1
ATOM 1929 C C . LEU A 1 235 ? -9.979 2.728 27.089 1.00 96.19 235 LEU A C 1
ATOM 1931 O O . LEU A 1 235 ? -10.284 2.974 25.928 1.00 96.19 235 LEU A O 1
ATOM 1935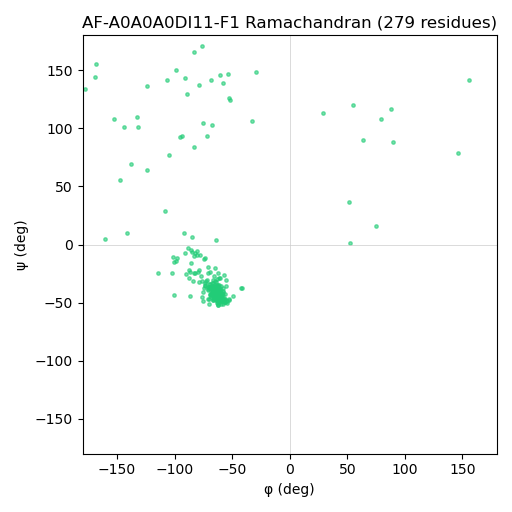 N N . ALA A 1 236 ? -10.254 3.568 28.091 1.00 96.31 236 ALA A N 1
ATOM 1936 C CA . ALA A 1 236 ? -10.931 4.847 27.881 1.00 96.31 236 ALA A CA 1
ATOM 1937 C C . ALA A 1 236 ? -10.119 5.775 26.964 1.00 96.31 236 ALA A C 1
ATOM 1939 O O . ALA A 1 236 ? -10.669 6.364 26.035 1.00 96.31 236 ALA A O 1
ATOM 1940 N N . LYS A 1 237 ? -8.799 5.852 27.174 1.00 96.00 237 LYS A N 1
ATOM 1941 C CA . LYS A 1 237 ? -7.896 6.647 26.335 1.00 96.00 237 LYS A CA 1
ATOM 1942 C C . LYS A 1 237 ? -7.825 6.126 24.899 1.00 96.00 237 LYS A C 1
ATOM 1944 O O . LYS A 1 237 ? -7.892 6.920 23.969 1.00 96.00 237 LYS A O 1
ATOM 1949 N N . ALA A 1 238 ? -7.692 4.813 24.718 1.00 95.44 238 ALA A N 1
ATOM 1950 C CA . ALA A 1 238 ? -7.648 4.196 23.396 1.00 95.44 238 ALA A CA 1
ATOM 1951 C C . ALA A 1 238 ? -8.984 4.354 22.656 1.00 95.44 238 ALA A C 1
ATOM 1953 O O . ALA A 1 238 ? -8.983 4.715 21.486 1.00 95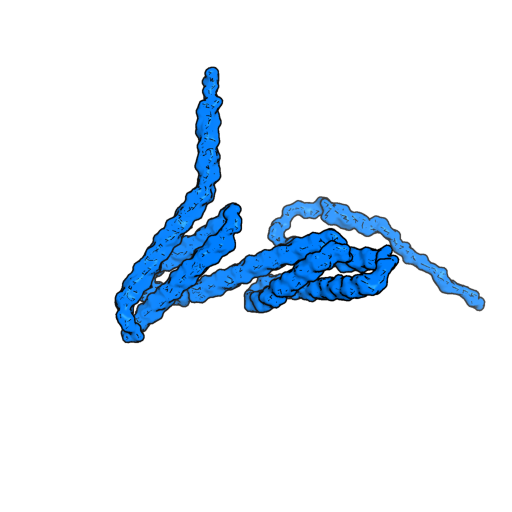.44 238 ALA A O 1
ATOM 1954 N N . LYS A 1 239 ? -10.117 4.191 23.351 1.00 96.19 239 LYS A N 1
ATOM 1955 C CA . LYS A 1 239 ? -11.445 4.467 22.793 1.00 96.19 239 LYS A CA 1
ATOM 1956 C C . LYS A 1 239 ? -11.570 5.913 22.310 1.00 96.19 239 LYS A C 1
ATOM 1958 O O . LYS A 1 239 ? -11.929 6.123 21.160 1.00 96.19 239 LYS A O 1
ATOM 1963 N N . ALA A 1 240 ? -11.218 6.887 23.149 1.00 96.75 240 ALA A N 1
ATOM 1964 C CA . ALA A 1 240 ? -11.272 8.298 22.769 1.00 96.75 240 ALA A CA 1
ATOM 1965 C C . ALA A 1 240 ? -10.351 8.618 21.577 1.00 96.75 240 ALA A C 1
ATOM 1967 O O . ALA A 1 240 ? -10.712 9.413 20.719 1.00 96.75 240 ALA A O 1
ATOM 1968 N N . ALA A 1 241 ? -9.175 7.985 21.501 1.00 95.25 241 ALA A N 1
ATOM 1969 C CA . ALA A 1 241 ? -8.269 8.148 20.367 1.00 95.25 241 ALA A CA 1
ATOM 1970 C C . ALA A 1 241 ? -8.843 7.561 19.065 1.00 95.25 241 ALA A C 1
ATOM 1972 O O . ALA A 1 241 ? -8.715 8.186 18.021 1.00 95.25 241 ALA A O 1
ATOM 1973 N N . ILE A 1 242 ? -9.497 6.396 19.130 1.00 93.69 242 ILE A N 1
ATOM 1974 C CA . ILE A 1 242 ? -10.175 5.776 17.980 1.00 93.69 242 ILE A CA 1
ATOM 1975 C C . ILE A 1 242 ? -11.346 6.645 17.500 1.00 93.69 242 ILE A C 1
ATOM 1977 O O . ILE A 1 242 ? -11.488 6.866 16.304 1.00 93.69 242 ILE A O 1
ATOM 1981 N N . GLU A 1 243 ? -12.159 7.165 18.421 1.00 95.50 243 GLU A N 1
ATOM 1982 C CA . GLU A 1 243 ? -13.271 8.068 18.091 1.00 95.50 243 GLU A CA 1
ATOM 1983 C C . GLU A 1 243 ? -12.775 9.392 17.494 1.00 95.50 243 GLU A C 1
ATOM 1985 O O . GLU A 1 243 ? -13.364 9.897 16.546 1.00 95.50 243 GLU A O 1
ATOM 1990 N N . GLN A 1 244 ? -11.673 9.946 18.008 1.00 95.88 244 GLN A N 1
ATOM 1991 C CA . GLN A 1 244 ? -11.073 11.145 17.423 1.00 95.88 244 GLN A CA 1
ATOM 1992 C C . GLN A 1 244 ? -10.508 10.870 16.026 1.00 95.88 244 GLN A C 1
ATOM 1994 O O . GLN A 1 244 ? -10.647 11.708 15.143 1.00 95.88 244 GLN A O 1
ATOM 1999 N N . PHE A 1 245 ? -9.905 9.701 15.815 1.00 94.50 245 PHE A N 1
ATOM 2000 C CA . PHE A 1 245 ? -9.367 9.323 14.514 1.00 94.50 245 PHE A CA 1
ATOM 2001 C C . PHE A 1 245 ? -10.456 9.228 13.435 1.00 94.50 245 PHE A C 1
ATOM 2003 O O . PHE A 1 245 ? -10.246 9.711 12.330 1.00 94.50 245 PHE A O 1
ATOM 2010 N N . ASP A 1 246 ? -11.630 8.684 13.771 1.00 94.62 246 ASP A N 1
ATOM 2011 C CA . ASP A 1 246 ? -12.820 8.687 12.898 1.00 94.62 246 ASP A CA 1
ATOM 2012 C C . ASP A 1 246 ? -13.175 10.115 12.442 1.00 94.62 246 ASP A C 1
ATOM 2014 O O . ASP A 1 246 ? -13.277 10.393 11.250 1.00 94.62 246 ASP A O 1
ATOM 2018 N N . LEU A 1 247 ? -13.236 11.062 13.386 1.00 94.94 247 LEU A N 1
ATOM 2019 C CA . LEU A 1 247 ? -13.510 12.474 13.086 1.00 94.94 247 LEU A CA 1
ATOM 2020 C C . LEU A 1 247 ? -12.418 13.128 12.226 1.00 94.94 247 LEU A C 1
ATOM 2022 O O . LEU A 1 247 ? -12.710 13.988 11.391 1.00 94.94 247 LEU A O 1
ATOM 2026 N N . ASP A 1 248 ? -11.160 12.751 12.440 1.00 92.25 248 ASP A N 1
ATOM 2027 C CA . ASP A 1 248 ? -10.038 13.267 11.659 1.00 92.25 248 ASP A CA 1
ATOM 2028 C C . ASP A 1 248 ? -10.098 12.750 10.207 1.00 92.25 248 ASP A C 1
ATOM 2030 O O . ASP A 1 248 ? -9.798 13.505 9.277 1.00 92.25 248 ASP A O 1
ATOM 2034 N N . LEU A 1 249 ? -10.538 11.502 9.993 1.00 89.19 249 LEU A N 1
ATOM 2035 C CA . LEU A 1 249 ? -10.774 10.940 8.658 1.00 89.19 249 LEU A CA 1
ATOM 2036 C C . LEU A 1 249 ? -11.956 11.609 7.949 1.00 89.19 249 LEU A C 1
ATOM 2038 O O . LEU A 1 249 ? -11.826 11.969 6.777 1.00 89.19 249 LEU A O 1
ATOM 2042 N N . ASP A 1 250 ? -13.060 11.847 8.659 1.00 91.56 250 ASP A N 1
ATOM 2043 C CA . ASP A 1 250 ? -14.209 12.611 8.154 1.00 91.56 250 ASP A CA 1
ATOM 2044 C C . ASP A 1 250 ? -13.774 13.983 7.612 1.00 91.56 250 ASP A C 1
ATOM 2046 O O . ASP A 1 250 ? -14.151 14.407 6.511 1.00 91.56 250 ASP A O 1
ATOM 2050 N N . GLU A 1 251 ? -12.953 14.696 8.385 1.00 91.19 251 GLU A N 1
ATOM 2051 C CA . GLU A 1 251 ? -12.465 16.019 8.011 1.00 91.19 251 GLU A CA 1
ATOM 2052 C C . GLU A 1 251 ? -11.448 15.949 6.863 1.00 91.19 251 GLU A C 1
ATOM 2054 O O . GLU A 1 251 ? -11.521 16.760 5.936 1.00 91.19 251 GLU A O 1
ATOM 2059 N N . ALA A 1 252 ? -10.555 14.957 6.852 1.00 84.94 252 ALA A N 1
ATOM 2060 C CA . ALA A 1 252 ? -9.633 14.735 5.739 1.00 84.94 252 ALA A CA 1
ATOM 2061 C C . ALA A 1 252 ? -10.388 14.469 4.427 1.00 84.94 252 ALA A C 1
ATOM 2063 O O . ALA A 1 252 ? -10.086 15.072 3.392 1.00 84.94 252 ALA A O 1
ATOM 2064 N N . LEU A 1 253 ? -11.422 13.625 4.466 1.00 86.56 253 LEU A N 1
ATOM 2065 C CA . LEU A 1 253 ? -12.260 13.341 3.307 1.00 86.56 253 LEU A CA 1
ATOM 2066 C C . LEU A 1 253 ? -13.027 14.589 2.848 1.00 86.56 253 LEU A C 1
ATOM 2068 O O . LEU A 1 253 ? -13.099 14.858 1.644 1.00 86.56 253 LEU A O 1
ATOM 2072 N N . ARG A 1 254 ? -13.552 15.396 3.782 1.00 89.50 254 ARG A N 1
ATOM 2073 C CA . ARG A 1 254 ? -14.175 16.691 3.462 1.00 89.50 254 ARG A CA 1
ATOM 2074 C C . ARG A 1 254 ? -13.188 17.626 2.768 1.00 89.50 254 ARG A C 1
ATOM 2076 O O . ARG A 1 254 ? -13.533 18.195 1.738 1.00 89.50 254 ARG A O 1
ATOM 2083 N N . GLN A 1 255 ? -11.962 17.745 3.264 1.00 86.25 255 GLN A N 1
ATOM 2084 C CA . GLN A 1 255 ? -10.937 18.596 2.653 1.00 86.25 255 GLN A CA 1
ATOM 2085 C C . GLN A 1 255 ? -10.554 18.135 1.245 1.00 86.25 255 GLN A C 1
ATOM 2087 O O . GLN A 1 255 ? -10.385 18.973 0.359 1.00 86.25 255 GLN A O 1
ATOM 2092 N N . LEU A 1 256 ? -10.467 16.822 1.013 1.00 82.88 256 LEU A N 1
ATOM 2093 C CA . LEU A 1 256 ? -10.242 16.268 -0.325 1.00 82.88 256 LEU A CA 1
ATOM 2094 C C . LEU A 1 256 ? -11.415 16.578 -1.265 1.00 82.88 256 LEU A C 1
ATOM 2096 O O . LEU A 1 256 ? -11.197 16.996 -2.399 1.00 82.88 256 LEU A O 1
ATOM 2100 N N . ASN A 1 257 ? -12.657 16.450 -0.789 1.00 84.19 257 ASN A N 1
ATOM 2101 C CA . ASN A 1 257 ? -13.844 16.836 -1.557 1.00 84.19 257 ASN A CA 1
ATOM 2102 C C . ASN A 1 257 ? -13.846 18.328 -1.926 1.00 84.19 257 ASN A C 1
ATOM 2104 O O . ASN A 1 257 ? -14.096 18.669 -3.079 1.00 84.19 257 ASN A O 1
ATOM 2108 N N . GLU A 1 258 ? -13.542 19.208 -0.975 1.00 84.56 258 GLU A N 1
ATOM 2109 C CA . GLU A 1 258 ? -13.472 20.657 -1.203 1.00 84.56 258 GLU A CA 1
ATOM 2110 C C . GLU A 1 258 ? -12.337 21.039 -2.160 1.00 84.56 258 GLU A C 1
ATOM 2112 O O . GLU A 1 258 ? -12.480 21.949 -2.976 1.00 84.56 258 GLU A O 1
ATOM 2117 N N . ALA A 1 259 ? -11.199 20.343 -2.092 1.00 76.69 259 ALA A N 1
ATOM 2118 C CA . ALA A 1 259 ? -10.09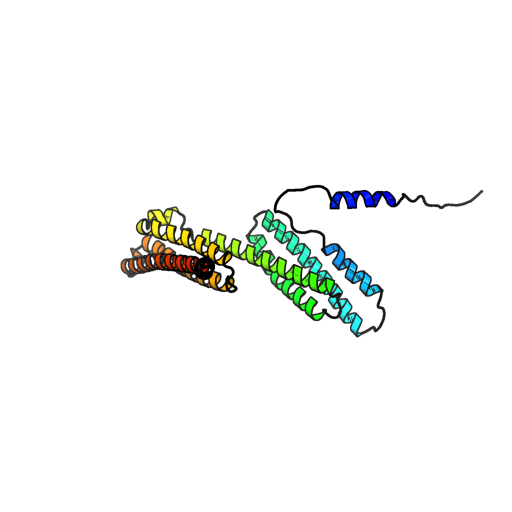8 20.552 -3.025 1.00 76.69 259 ALA A CA 1
ATOM 2119 C C . ALA A 1 259 ? -10.507 20.214 -4.467 1.00 76.69 259 ALA A C 1
ATOM 2121 O O . ALA A 1 259 ? -10.218 21.004 -5.367 1.00 76.69 259 ALA A O 1
ATOM 2122 N N . ASP A 1 260 ? -11.224 19.105 -4.665 1.00 70.81 260 ASP A N 1
ATOM 2123 C CA . ASP A 1 260 ? -11.725 18.682 -5.978 1.00 70.81 260 ASP A CA 1
ATOM 2124 C C . ASP A 1 260 ? -12.797 19.643 -6.539 1.00 70.81 260 ASP A C 1
ATOM 2126 O O . ASP A 1 260 ? -12.907 19.821 -7.751 1.00 70.81 260 ASP A O 1
ATOM 2130 N N . LEU A 1 261 ? -13.586 20.300 -5.680 1.00 77.56 261 LEU A N 1
ATOM 2131 C CA . LEU A 1 261 ? -14.657 21.222 -6.092 1.00 77.56 261 LEU A CA 1
ATOM 2132 C C . LEU A 1 261 ? -14.175 22.632 -6.473 1.00 77.56 261 LEU A C 1
ATOM 2134 O O . LEU A 1 261 ? -14.959 23.432 -6.989 1.00 77.56 261 LEU A O 1
ATOM 2138 N N . ARG A 1 262 ? -12.889 22.957 -6.300 1.00 71.25 262 ARG A N 1
ATOM 2139 C CA . ARG A 1 262 ? -12.358 24.291 -6.642 1.00 71.25 262 ARG A CA 1
ATOM 2140 C C . ARG A 1 262 ? -12.566 24.664 -8.109 1.00 71.25 262 ARG A C 1
ATOM 2142 O O . ARG A 1 262 ? -12.875 25.817 -8.409 1.00 71.25 262 ARG A O 1
ATOM 2149 N N . ASP A 1 263 ? -12.442 23.702 -9.016 1.00 62.06 263 ASP A N 1
ATOM 2150 C CA . ASP A 1 263 ? -12.633 23.939 -10.451 1.00 62.06 263 ASP A CA 1
ATOM 2151 C C . ASP A 1 263 ? -14.107 24.168 -10.809 1.00 62.06 263 ASP A C 1
ATOM 2153 O O . ASP A 1 263 ? -14.429 24.955 -11.709 1.00 62.06 263 ASP A O 1
ATOM 2157 N N . PHE A 1 264 ? -15.021 23.551 -10.056 1.00 71.88 264 PHE A N 1
ATOM 2158 C CA . PHE A 1 264 ? -16.453 23.820 -10.154 1.00 71.88 264 PHE A CA 1
ATOM 2159 C C . PHE A 1 264 ? -16.779 25.260 -9.728 1.00 71.88 264 PHE A C 1
ATOM 2161 O O . PHE A 1 264 ? -17.456 25.976 -10.470 1.00 71.88 264 PHE A O 1
ATOM 2168 N N . ASP A 1 265 ? -16.226 25.736 -8.611 1.00 74.88 265 ASP A N 1
ATOM 2169 C CA . ASP A 1 265 ? -16.431 27.114 -8.140 1.00 74.88 265 ASP A CA 1
ATOM 2170 C C . ASP A 1 265 ? -15.854 28.164 -9.101 1.00 74.88 265 ASP A C 1
ATOM 2172 O O . ASP A 1 265 ? -16.447 29.229 -9.319 1.00 74.88 265 ASP A O 1
ATOM 2176 N N . ILE A 1 266 ? -14.702 27.874 -9.716 1.00 70.06 266 ILE A N 1
ATOM 2177 C CA . ILE A 1 266 ? -14.124 28.719 -10.769 1.00 70.06 266 ILE A CA 1
ATOM 2178 C C . ILE A 1 266 ? -15.065 28.767 -11.978 1.00 70.06 266 ILE A C 1
ATOM 2180 O O . ILE A 1 266 ? -15.329 29.854 -12.500 1.00 70.06 266 ILE A O 1
ATOM 2184 N N . SER A 1 267 ? -15.609 27.619 -12.386 1.00 72.94 267 SER A N 1
ATOM 2185 C CA . SER A 1 267 ? -16.549 27.518 -13.506 1.00 72.94 267 SER A CA 1
ATOM 2186 C C . SER A 1 267 ? -17.838 28.307 -13.247 1.00 72.94 267 SER A C 1
ATOM 2188 O O . SER A 1 267 ? -18.266 29.072 -14.113 1.00 72.94 267 SER A O 1
ATOM 2190 N N . LEU A 1 268 ? -18.414 28.211 -12.042 1.00 75.38 268 LEU A N 1
ATOM 2191 C CA . LEU A 1 268 ? -19.572 29.020 -11.638 1.00 75.38 268 LEU A CA 1
ATOM 2192 C C . LEU A 1 268 ? -19.269 30.519 -11.703 1.00 75.38 268 LEU A C 1
ATOM 2194 O O . LEU A 1 268 ? -20.049 31.290 -12.260 1.00 75.38 268 LEU A O 1
ATOM 2198 N N . ARG A 1 269 ? -18.104 30.941 -11.200 1.00 76.50 269 ARG A N 1
ATOM 2199 C CA . ARG A 1 269 ? -17.702 32.354 -11.211 1.00 76.50 269 ARG A CA 1
ATOM 2200 C C . ARG A 1 269 ? -17.491 32.900 -12.623 1.00 76.50 269 ARG A C 1
ATOM 2202 O O . ARG A 1 269 ? -17.752 34.080 -12.851 1.00 76.50 269 ARG A O 1
ATOM 2209 N N . ILE A 1 270 ? -16.986 32.091 -13.555 1.00 72.44 270 ILE A N 1
ATOM 2210 C CA . ILE A 1 270 ? -16.864 32.482 -14.968 1.00 72.44 270 ILE A CA 1
ATOM 2211 C C . ILE A 1 270 ? -18.257 32.649 -15.577 1.00 72.44 270 ILE A C 1
ATOM 2213 O O . ILE A 1 270 ? -18.522 33.686 -16.178 1.00 72.44 270 ILE A O 1
ATOM 2217 N N . LEU A 1 271 ? -19.164 31.700 -15.339 1.00 71.50 271 LEU A N 1
ATOM 2218 C CA . LEU A 1 271 ? -20.533 31.743 -15.856 1.00 71.50 271 LEU A CA 1
ATOM 2219 C C . LEU A 1 271 ? -21.329 32.945 -15.315 1.00 71.50 271 LEU A C 1
ATOM 2221 O O . LEU A 1 271 ? -22.066 33.597 -16.056 1.00 71.50 271 LEU A O 1
ATOM 2225 N N . ASP A 1 272 ? -21.140 33.292 -14.042 1.00 73.06 272 ASP A N 1
ATOM 2226 C CA . ASP A 1 272 ? -21.743 34.485 -13.440 1.00 73.06 272 ASP A CA 1
ATOM 2227 C C . ASP A 1 272 ? -21.135 35.788 -13.976 1.00 73.06 272 ASP A C 1
ATOM 2229 O O . ASP A 1 272 ? -21.847 36.781 -14.141 1.00 73.06 272 ASP A O 1
ATOM 2233 N N . LYS A 1 273 ? -19.832 35.799 -14.292 1.00 70.25 273 LYS A N 1
ATOM 2234 C CA . LYS A 1 273 ? -19.184 36.942 -14.952 1.00 70.25 273 LYS A CA 1
ATOM 2235 C C . LYS A 1 273 ? -19.667 37.116 -16.388 1.00 70.25 273 LYS A C 1
ATOM 2237 O O . LYS A 1 273 ? -19.948 38.247 -16.767 1.00 70.25 273 LYS A O 1
ATOM 2242 N N . GLU A 1 274 ? -19.823 36.034 -17.148 1.00 62.03 274 GLU A N 1
ATOM 2243 C CA . GLU A 1 274 ? -20.355 36.074 -18.517 1.00 62.03 274 GLU A CA 1
ATOM 2244 C C . GLU A 1 274 ? -21.783 36.632 -18.550 1.00 62.03 274 GLU A C 1
ATOM 2246 O O . GLU A 1 274 ? -22.078 37.509 -19.362 1.00 62.03 274 GLU A O 1
ATOM 2251 N N . LYS A 1 275 ? -22.638 36.233 -17.597 1.00 59.03 275 LYS A N 1
ATOM 2252 C CA . LYS A 1 275 ? -23.989 36.800 -17.429 1.00 59.03 275 LYS A CA 1
ATOM 2253 C C . LYS A 1 275 ? -24.006 38.286 -17.065 1.00 59.03 275 LYS A C 1
ATOM 2255 O O . LYS A 1 275 ? -24.966 38.969 -17.399 1.00 59.03 275 LYS A O 1
ATOM 2260 N N . GLN A 1 276 ? -22.991 38.794 -16.364 1.00 58.97 276 GLN A N 1
ATOM 2261 C CA . GLN A 1 276 ? -22.885 40.224 -16.045 1.00 58.97 276 GLN A CA 1
ATOM 2262 C C . GLN A 1 276 ? -22.299 41.050 -17.199 1.00 58.97 276 GLN A C 1
ATOM 2264 O O . GLN A 1 276 ? -22.556 42.250 -17.275 1.00 58.97 276 GLN A O 1
ATOM 2269 N N . THR A 1 277 ? -21.519 40.433 -18.092 1.00 56.19 277 THR A N 1
ATOM 2270 C CA . THR A 1 277 ? -20.923 41.097 -19.263 1.00 56.19 277 THR A CA 1
ATOM 2271 C C . THR A 1 277 ? -21.801 41.082 -20.513 1.00 56.19 277 THR A C 1
ATOM 2273 O O . THR A 1 277 ? -21.418 41.705 -21.499 1.00 56.19 277 THR A O 1
ATOM 2276 N N . ASP A 1 278 ? -22.966 40.433 -20.469 1.00 54.44 278 ASP A N 1
ATOM 2277 C CA . ASP A 1 278 ? -23.995 40.516 -21.510 1.00 54.44 278 ASP A CA 1
ATOM 2278 C C . ASP A 1 278 ? -25.169 41.407 -21.047 1.00 54.44 278 ASP A C 1
ATOM 2280 O O . ASP A 1 278 ? -26.220 40.901 -20.637 1.00 54.44 278 ASP A O 1
ATOM 2284 N N . PRO A 1 279 ? -25.034 42.752 -21.062 1.00 47.75 279 PRO A N 1
ATOM 2285 C CA . PRO A 1 279 ? -26.203 43.600 -21.143 1.00 47.75 279 PRO A CA 1
ATOM 2286 C C . PRO A 1 279 ? -26.730 43.451 -22.570 1.00 47.75 279 PRO A C 1
ATOM 2288 O O . PRO A 1 279 ? -26.289 44.130 -23.496 1.00 47.75 279 PRO A O 1
ATOM 2291 N N . GLY A 1 280 ? -27.670 42.529 -22.756 1.00 58.41 280 GLY A N 1
ATOM 2292 C CA . GLY A 1 280 ? -28.550 42.607 -23.907 1.00 58.41 280 GLY A CA 1
ATOM 2293 C C . GLY A 1 280 ? -29.168 44.010 -23.949 1.00 58.41 280 GLY A C 1
ATOM 2294 O O . GLY A 1 280 ? -29.812 44.407 -22.975 1.00 58.41 280 GLY A O 1
ATOM 2295 N N . PHE A 1 281 ? -28.976 44.678 -25.093 1.00 39.41 281 PHE A N 1
ATOM 2296 C CA . PHE A 1 281 ? -29.444 46.010 -25.527 1.00 39.41 281 PHE A CA 1
ATOM 2297 C C . PHE A 1 281 ? -28.489 47.196 -25.331 1.00 39.41 281 PHE A C 1
ATOM 2299 O O . PHE A 1 281 ? -28.270 47.646 -24.186 1.00 39.41 281 PHE A O 1
#

Nearest PDB structures (foldseek):
  8xyv-assembly1_A  TM=7.722E-01  e=5.188E+00  synthetic construct
  8xyv-assembly2_B  TM=6.036E-01  e=2.660E+00  synthetic construct
  8fbj-assembly1_A  TM=3.699E-01  e=1.002E+00  synthetic construct
  8tid-assembly1_C  TM=1.854E-01  e=1.856E+00  Tetrahymena thermophila
  8t10-assembly1_D  TM=2.102E-01  e=8.240E+00  Rattus norvegicus

Sequence (281 aa):
MSRRNDDSNQQPEWFSWFWILIFVFGSGIVASYLLPIAILGTIGYGIYRYHNQRKDRIEAKQNSIGRIEYLKSEIGQADRRIKKLESYQKDGDQESYQDLALQILPQLTYIKNTANDLRGEIPASVYQRIQTKIRTVTAEIDEQLQKIEQEKRQKEAQPKKTSLEELAPELAATVRNIQIDHEAILQKISQSESNNKEELTAIHQSQMEHYEDILEGYLKIKASPKDFYNAEERLAKAKAAIEQFDLDLDEALRQLNEADLRDFDISLRILDKEKQTDPGF

pLDDT: mean 70.55, std 17.68, range [29.28, 96.75]

Radius of gyration: 30.65 Å; Cα contacts (8 Å, |Δi|>4): 111; chains: 1; bounding box: 70×87×104 Å